Protein AF-A0A183GVR3-F1 (afdb_monomer_lite)

Sequence (210 aa):
MVRSHSAITKGSISFRQLIANSNSDFRALVFIRTRRGASVLAKILNSHPILSDAGLRVECVAGRGRSEKSRSILITQNLKLIEQEEKNMLRERLVNRVLSAIQENRINLEARVNKAIEELMQDIQREDAIISQRLSKQKESGIVYRLLCSKCDVLLCTSRDIKTYKDSQYCVCDPLFWTRICSEELSDNKSREEKYGAVAKVRSHWISGS

Secondary structure (DSSP, 8-state):
--------------HHHHHT-TTS--------SSHHHHHHHHHHHHT-HHHHHTTPPP--------STT-------S-HHHHHHHHHHHHHHHHHHHHHHHHHTT-S-HHHHHHHHHHHHHHHHHHHHHHHHHHHHHHHHTTPPPEEE-TTT--EEEETTSEEEETTTEEEE--GGGGGG-------SHHHHHHHH-TT-----------

InterPro domains:
  IPR021673 RIG-I-like receptor, C-terminal regulatory domain [PF11648] (145-197)
  IPR021673 RIG-I-like receptor, C-terminal regulatory domain [PS51789] (135-210)
  IPR027417 P-loop containing nucleoside triphosphate hydrolase [G3DSA:3.40.50.300] (8-109)
  IPR038557 RIG-I-like receptor, C-terminal domain superfamily [G3DSA:2.170.150.30] (136-205)
  IPR051363 RIG-I-like Receptor (RLR) Helicase [PTHR14074] (63-194)

Radius of gyration: 28.1 Å; chains: 1; bounding box: 66×59×63 Å

Structure (mmCIF, N/CA/C/O backbone):
data_AF-A0A183GVR3-F1
#
_entry.id   AF-A0A183GVR3-F1
#
loop_
_atom_site.group_PDB
_atom_site.id
_atom_site.type_symbol
_atom_site.label_atom_id
_atom_site.label_alt_id
_atom_site.label_comp_id
_atom_site.label_asym_id
_atom_site.label_entity_id
_atom_site.label_seq_id
_atom_site.pdbx_PDB_ins_code
_atom_site.Cartn_x
_atom_site.Cartn_y
_atom_site.Cartn_z
_atom_site.occupancy
_atom_site.B_iso_or_equiv
_atom_site.auth_seq_id
_atom_site.auth_comp_id
_atom_site.auth_asym_id
_atom_site.auth_atom_id
_atom_site.pdbx_PDB_model_num
ATOM 1 N N . MET A 1 1 ? 37.205 9.955 -4.288 1.00 29.55 1 MET A N 1
ATOM 2 C CA . MET A 1 1 ? 37.185 9.073 -5.476 1.00 29.55 1 MET A CA 1
ATOM 3 C C . MET A 1 1 ? 36.035 9.525 -6.369 1.00 29.55 1 MET A C 1
ATOM 5 O O . MET A 1 1 ? 34.885 9.469 -5.955 1.00 29.55 1 MET A O 1
ATOM 9 N N . VAL A 1 2 ? 36.371 10.131 -7.507 1.00 26.20 2 VAL A N 1
ATOM 10 C CA . VAL A 1 2 ? 35.475 10.910 -8.378 1.00 26.20 2 VAL A CA 1
ATOM 11 C C . VAL A 1 2 ? 34.530 9.969 -9.132 1.00 26.20 2 VAL A C 1
ATOM 13 O O . VAL A 1 2 ? 34.990 9.127 -9.896 1.00 26.20 2 VAL A O 1
ATOM 16 N N . ARG A 1 3 ? 33.212 10.085 -8.918 1.00 28.36 3 ARG A N 1
ATOM 17 C CA . ARG A 1 3 ? 32.204 9.399 -9.741 1.00 28.36 3 ARG A CA 1
ATOM 18 C C . ARG A 1 3 ? 31.844 10.288 -10.925 1.00 28.36 3 ARG A C 1
ATOM 20 O O . ARG A 1 3 ? 31.204 11.324 -10.770 1.00 28.36 3 ARG A O 1
ATOM 27 N N . SER A 1 4 ? 32.305 9.871 -12.095 1.00 26.27 4 SER A N 1
ATOM 28 C CA . SER A 1 4 ? 32.102 10.526 -13.380 1.00 26.27 4 SER A CA 1
ATOM 29 C C . SER A 1 4 ? 30.613 10.644 -13.709 1.00 26.27 4 SER A C 1
ATOM 31 O O . SER A 1 4 ? 29.886 9.651 -13.766 1.00 26.27 4 SER A O 1
ATOM 33 N N . HIS A 1 5 ? 30.172 11.879 -13.935 1.00 33.22 5 HIS A N 1
ATOM 34 C CA . HIS A 1 5 ? 28.858 12.203 -14.472 1.00 33.22 5 HIS A CA 1
ATOM 35 C C . HIS A 1 5 ? 28.727 11.620 -15.885 1.00 33.22 5 HIS A C 1
ATOM 37 O O . HIS A 1 5 ? 29.536 11.927 -16.757 1.00 33.22 5 HIS A O 1
ATOM 43 N N . SER A 1 6 ? 27.695 10.811 -16.126 1.00 31.22 6 SER A N 1
ATOM 44 C CA . SER A 1 6 ? 27.274 10.453 -17.483 1.00 31.22 6 SER A CA 1
ATOM 45 C C . SER A 1 6 ? 25.981 11.193 -17.811 1.00 31.22 6 SER A C 1
ATOM 47 O O . SER A 1 6 ? 24.991 11.126 -17.084 1.00 31.22 6 SER A O 1
ATOM 49 N N . ALA A 1 7 ? 26.052 11.977 -18.883 1.00 28.86 7 ALA A N 1
ATOM 50 C CA . ALA A 1 7 ? 24.967 12.774 -19.421 1.00 28.86 7 ALA A CA 1
ATOM 51 C C . ALA A 1 7 ? 23.770 11.893 -19.808 1.00 28.86 7 ALA A C 1
ATOM 53 O O . ALA A 1 7 ? 23.931 10.833 -20.413 1.00 28.86 7 ALA A O 1
ATOM 54 N N . ILE A 1 8 ? 22.563 12.367 -19.493 1.00 32.72 8 ILE A N 1
ATOM 55 C CA . ILE A 1 8 ? 21.313 11.794 -19.994 1.00 32.72 8 ILE A CA 1
ATOM 56 C C . ILE A 1 8 ? 21.211 12.184 -21.471 1.00 32.72 8 ILE A C 1
ATOM 58 O O . ILE A 1 8 ? 20.779 13.282 -21.819 1.00 32.72 8 ILE A O 1
ATOM 62 N N . THR A 1 9 ? 21.661 11.298 -22.352 1.00 32.81 9 THR A N 1
ATOM 63 C CA . THR A 1 9 ? 21.430 11.411 -23.789 1.00 32.81 9 THR A CA 1
ATOM 64 C C . THR A 1 9 ? 19.964 11.097 -24.079 1.00 32.81 9 THR A C 1
ATOM 66 O O . THR A 1 9 ? 19.485 9.989 -23.841 1.00 32.81 9 THR A O 1
ATOM 69 N N . LYS A 1 10 ? 19.231 12.084 -24.612 1.00 35.53 10 LYS A N 1
ATOM 70 C CA . LYS A 1 10 ? 17.946 11.859 -25.286 1.00 35.53 10 LYS A CA 1
ATOM 71 C C . LYS A 1 10 ? 18.222 11.043 -26.550 1.00 35.53 10 LYS A C 1
ATOM 73 O O . LYS A 1 10 ? 18.541 11.600 -27.592 1.00 35.53 10 LYS A O 1
ATOM 78 N N . GLY A 1 11 ? 18.162 9.722 -26.430 1.00 33.84 11 GLY A N 1
ATOM 79 C CA . GLY A 1 11 ? 18.293 8.792 -27.543 1.00 33.84 11 GLY A CA 1
ATOM 80 C C . GLY A 1 11 ? 17.079 7.880 -27.594 1.00 33.84 11 GLY A C 1
ATOM 81 O O . GLY A 1 11 ? 16.885 7.051 -26.708 1.00 33.84 11 GLY A O 1
ATOM 82 N N . SER A 1 12 ? 16.263 8.015 -28.635 1.00 34.16 12 SER A N 1
ATOM 83 C CA . SER A 1 12 ? 15.313 6.984 -29.041 1.00 34.16 12 SER A CA 1
ATOM 84 C C . SER A 1 12 ? 16.108 5.790 -29.573 1.00 34.16 12 SER A C 1
ATOM 86 O O . SER A 1 12 ? 16.439 5.728 -30.755 1.00 34.16 12 SER A O 1
ATOM 88 N N . ILE A 1 13 ? 16.480 4.873 -28.679 1.00 39.62 13 ILE A N 1
ATOM 89 C CA . ILE A 1 13 ? 17.125 3.611 -29.050 1.00 39.62 13 ILE A CA 1
ATOM 90 C C . ILE A 1 13 ? 16.053 2.732 -29.697 1.00 39.62 13 ILE A C 1
ATOM 92 O O . ILE A 1 13 ? 15.078 2.338 -29.056 1.00 39.62 13 ILE A O 1
ATOM 96 N N . SER A 1 14 ? 16.225 2.450 -30.986 1.00 42.59 14 SER A N 1
ATOM 97 C CA . SER A 1 14 ? 15.395 1.494 -31.719 1.00 42.59 14 SER A CA 1
ATOM 98 C C . SER A 1 14 ? 15.585 0.096 -31.128 1.00 42.59 14 SER A C 1
ATOM 100 O O . SER A 1 14 ? 16.711 -0.313 -30.850 1.00 42.59 14 SER A O 1
ATOM 102 N N . PHE A 1 15 ? 14.502 -0.672 -30.982 1.00 47.97 15 PHE A N 1
ATOM 103 C CA . PHE A 1 15 ? 14.526 -2.054 -30.478 1.00 47.97 15 PHE A CA 1
ATOM 104 C C . PHE A 1 15 ? 15.516 -2.953 -31.250 1.00 47.97 15 PHE A C 1
ATOM 106 O O . PHE A 1 15 ? 16.076 -3.893 -30.694 1.00 47.97 15 PHE A O 1
ATOM 113 N N . ARG A 1 16 ? 15.826 -2.611 -32.511 1.00 44.69 16 ARG A N 1
ATOM 114 C CA . ARG A 1 16 ? 16.846 -3.299 -33.323 1.00 44.69 16 ARG A CA 1
ATOM 115 C C . ARG A 1 16 ? 18.278 -3.121 -32.794 1.00 44.69 16 ARG A C 1
ATOM 117 O O . ARG A 1 16 ? 19.091 -4.020 -32.961 1.00 44.69 16 ARG A O 1
ATOM 124 N N . GLN A 1 17 ? 18.590 -2.014 -32.118 1.00 50.97 17 GLN A N 1
ATOM 125 C CA . GLN A 1 17 ? 19.908 -1.779 -31.506 1.00 50.97 17 GLN A CA 1
ATOM 126 C C . GLN A 1 17 ? 20.117 -2.577 -30.208 1.00 50.97 17 GLN A C 1
ATOM 128 O O . GLN A 1 17 ? 21.260 -2.832 -29.837 1.00 50.97 17 GLN A O 1
ATOM 133 N N . LEU A 1 18 ? 19.038 -2.995 -29.532 1.00 52.31 18 LEU A N 1
ATOM 134 C CA . LEU A 1 18 ? 19.111 -3.909 -28.383 1.00 52.31 18 LEU A CA 1
ATOM 135 C C . LEU A 1 18 ? 19.505 -5.329 -28.816 1.00 52.31 18 LEU A C 1
ATOM 137 O O . LEU A 1 18 ? 20.261 -5.987 -28.112 1.00 52.31 18 LEU A O 1
ATOM 141 N N . ILE A 1 19 ? 19.038 -5.768 -29.990 1.00 54.03 19 ILE A N 1
ATOM 142 C CA . ILE A 1 19 ? 19.281 -7.119 -30.525 1.00 54.03 19 ILE A CA 1
ATOM 143 C C . ILE A 1 19 ? 20.677 -7.240 -31.165 1.00 54.03 19 ILE A C 1
ATOM 145 O O . ILE A 1 19 ? 21.287 -8.302 -31.119 1.00 54.03 19 ILE A O 1
ATOM 149 N N . ALA A 1 20 ? 21.233 -6.147 -31.700 1.00 51.25 20 ALA A N 1
ATOM 150 C CA . ALA A 1 20 ? 22.539 -6.144 -32.370 1.00 51.25 20 ALA A CA 1
ATOM 151 C C . ALA A 1 20 ? 23.761 -6.354 -31.439 1.00 51.25 20 ALA A C 1
ATOM 153 O O . ALA A 1 20 ? 24.877 -6.493 -31.929 1.00 51.25 20 ALA A O 1
ATOM 154 N N . ASN A 1 21 ? 23.574 -6.391 -30.113 1.00 50.25 21 ASN A N 1
ATOM 155 C CA . ASN A 1 21 ? 24.625 -6.650 -29.115 1.00 50.25 21 ASN A CA 1
ATOM 156 C C . ASN A 1 21 ? 24.540 -8.082 -28.549 1.00 50.25 21 ASN A C 1
ATOM 158 O O . ASN A 1 21 ? 24.609 -8.303 -27.340 1.00 50.25 21 ASN A O 1
ATOM 162 N N . SER A 1 22 ? 24.394 -9.071 -29.430 1.00 50.31 22 SER A N 1
ATOM 163 C CA . SER A 1 22 ? 24.203 -10.492 -29.099 1.00 50.31 22 SER A CA 1
ATOM 164 C C . SER A 1 22 ? 25.423 -11.200 -28.482 1.00 50.31 22 SER A C 1
ATOM 166 O O . SER A 1 22 ? 25.381 -12.408 -28.292 1.00 50.31 22 SER A O 1
ATOM 168 N N . ASN A 1 23 ? 26.499 -10.478 -28.154 1.00 51.03 23 ASN A N 1
ATOM 169 C CA . ASN A 1 23 ? 27.722 -11.030 -27.549 1.00 51.03 23 ASN A CA 1
ATOM 170 C C . ASN A 1 23 ? 27.840 -10.756 -26.037 1.00 51.03 23 ASN A C 1
ATOM 172 O O . ASN A 1 23 ? 28.917 -10.887 -25.461 1.00 51.03 23 ASN A O 1
ATOM 176 N N . SER A 1 24 ? 26.755 -10.347 -25.377 1.00 55.56 24 SER A N 1
ATOM 177 C CA . SER A 1 24 ? 26.766 -10.067 -23.939 1.00 55.56 24 SER A CA 1
ATOM 178 C C . SER A 1 24 ? 25.487 -10.557 -23.272 1.00 55.56 24 SER A C 1
ATOM 180 O O . SER A 1 24 ? 24.398 -10.234 -23.742 1.00 55.56 24 SER A O 1
ATOM 182 N N . ASP A 1 25 ? 25.632 -11.299 -22.168 1.00 64.44 25 ASP A N 1
ATOM 183 C CA . ASP A 1 25 ? 24.546 -11.728 -21.278 1.00 64.44 25 ASP A CA 1
ATOM 184 C C . ASP A 1 25 ? 23.817 -10.507 -20.697 1.00 64.44 25 ASP A C 1
ATOM 186 O O . ASP A 1 25 ? 24.092 -10.028 -19.592 1.00 64.44 25 ASP A O 1
ATOM 190 N N . PHE A 1 26 ? 22.886 -9.953 -21.466 1.00 68.88 26 PHE A N 1
ATOM 191 C CA . PHE A 1 26 ? 22.089 -8.816 -21.047 1.00 68.88 26 PHE A CA 1
ATOM 192 C C . PHE A 1 26 ? 20.941 -9.281 -20.151 1.00 68.88 26 PHE A C 1
ATOM 194 O O . PHE A 1 26 ? 20.142 -10.142 -20.514 1.00 68.88 26 PHE A O 1
ATOM 201 N N . ARG A 1 27 ? 20.825 -8.663 -18.973 1.00 72.06 27 ARG A N 1
ATOM 202 C CA . ARG A 1 27 ? 19.711 -8.879 -18.043 1.00 72.06 27 ARG A CA 1
ATOM 203 C C . ARG A 1 27 ? 18.929 -7.582 -17.885 1.00 72.06 27 ARG A C 1
ATOM 205 O O . ARG A 1 27 ? 19.477 -6.582 -17.423 1.00 72.06 27 ARG A O 1
ATOM 212 N N . ALA A 1 28 ? 17.642 -7.611 -18.222 1.00 73.19 28 ALA A N 1
ATOM 213 C CA . ALA A 1 28 ? 16.715 -6.513 -17.968 1.00 73.19 28 ALA A CA 1
ATOM 214 C C . ALA A 1 28 ? 15.821 -6.813 -16.763 1.00 73.19 28 ALA A C 1
ATOM 216 O O . ALA A 1 28 ? 15.330 -7.926 -16.597 1.00 73.19 28 ALA A O 1
ATOM 217 N N . LEU A 1 29 ? 15.563 -5.786 -15.953 1.00 76.81 29 LEU A N 1
ATOM 218 C CA . LEU A 1 29 ? 14.537 -5.808 -14.915 1.00 76.81 29 LEU A CA 1
ATOM 219 C C . LEU A 1 29 ? 13.504 -4.734 -15.235 1.00 76.81 29 LEU A C 1
ATOM 221 O O . LEU A 1 29 ? 13.856 -3.570 -15.422 1.00 76.81 29 LEU A O 1
ATOM 225 N N . VAL A 1 30 ? 12.232 -5.125 -15.278 1.00 78.06 30 VAL A N 1
ATOM 226 C CA . VAL A 1 30 ? 11.115 -4.214 -15.544 1.00 78.06 30 VAL A CA 1
ATOM 227 C C . VAL A 1 30 ? 10.270 -4.099 -14.282 1.00 78.06 30 VAL A C 1
ATOM 229 O O . VAL A 1 30 ? 9.657 -5.069 -13.839 1.00 78.06 30 VAL A O 1
ATOM 232 N N . PHE A 1 31 ? 10.238 -2.905 -13.692 1.00 78.81 31 PHE A N 1
ATOM 233 C CA . PHE A 1 31 ? 9.431 -2.631 -12.505 1.00 78.81 31 PHE A CA 1
ATOM 234 C C . PHE A 1 31 ? 8.017 -2.227 -12.902 1.00 78.81 31 PHE A C 1
ATOM 236 O O . PHE A 1 31 ? 7.817 -1.291 -13.672 1.00 78.81 31 PHE A O 1
ATOM 243 N N . ILE A 1 32 ? 7.027 -2.925 -12.350 1.00 80.56 32 ILE A N 1
ATOM 244 C CA . ILE A 1 32 ? 5.612 -2.695 -12.647 1.00 80.56 32 ILE A CA 1
ATOM 245 C C . ILE A 1 32 ? 4.865 -2.527 -11.334 1.00 80.56 32 ILE A C 1
ATOM 247 O O . ILE A 1 32 ? 5.090 -3.260 -10.374 1.00 80.56 32 ILE A O 1
ATOM 251 N N . ARG A 1 33 ? 3.954 -1.550 -11.295 1.00 79.19 33 ARG A N 1
ATOM 252 C CA . ARG A 1 33 ? 3.238 -1.164 -10.072 1.00 79.19 33 ARG A CA 1
ATOM 253 C C . ARG A 1 33 ? 2.367 -2.285 -9.499 1.00 79.19 33 ARG A C 1
ATOM 255 O O . ARG A 1 33 ? 2.184 -2.345 -8.289 1.00 79.19 33 ARG A O 1
ATOM 262 N N . THR A 1 34 ? 1.790 -3.137 -10.347 1.00 79.62 34 THR A N 1
ATOM 263 C CA . THR A 1 34 ? 0.813 -4.152 -9.930 1.00 79.62 34 THR A CA 1
ATOM 264 C C . THR A 1 34 ? 1.239 -5.556 -10.341 1.00 79.62 34 THR A C 1
ATOM 266 O O . THR A 1 34 ? 1.802 -5.763 -11.418 1.00 79.62 34 THR A O 1
ATOM 269 N N . ARG A 1 35 ? 0.895 -6.549 -9.508 1.00 73.81 35 ARG A N 1
ATOM 270 C CA . ARG A 1 35 ? 1.113 -7.975 -9.814 1.00 73.81 35 ARG A CA 1
ATOM 271 C C . ARG A 1 35 ? 0.410 -8.399 -11.109 1.00 73.81 35 ARG A C 1
ATOM 273 O O . ARG A 1 35 ? 0.991 -9.105 -11.930 1.00 73.81 35 ARG A O 1
ATOM 280 N N . ARG A 1 36 ? -0.820 -7.909 -11.327 1.00 79.06 36 ARG A N 1
ATOM 281 C CA . ARG A 1 36 ? -1.583 -8.150 -12.563 1.00 79.06 36 ARG A CA 1
ATOM 282 C C . ARG A 1 36 ? -0.872 -7.569 -13.785 1.00 79.06 36 ARG A C 1
ATOM 284 O O . ARG A 1 36 ? -0.755 -8.264 -14.785 1.00 79.06 36 ARG A O 1
ATOM 291 N N . GLY A 1 37 ? -0.360 -6.341 -13.692 1.00 81.62 37 GLY A N 1
ATOM 292 C CA . GLY A 1 37 ? 0.405 -5.714 -14.771 1.00 81.62 37 GLY A CA 1
ATOM 293 C C . GLY A 1 37 ? 1.659 -6.510 -15.129 1.00 81.62 37 GLY A C 1
ATOM 294 O O . GLY A 1 37 ? 1.904 -6.755 -16.306 1.00 81.62 37 GLY A O 1
ATOM 295 N N . ALA A 1 38 ? 2.397 -6.992 -14.123 1.00 80.31 38 ALA A N 1
ATOM 296 C CA . ALA A 1 38 ? 3.553 -7.861 -14.340 1.00 80.31 38 ALA A CA 1
ATOM 297 C C . ALA A 1 38 ? 3.180 -9.173 -15.038 1.00 80.31 38 ALA A C 1
ATOM 299 O O . ALA A 1 38 ? 3.834 -9.565 -16.000 1.00 80.31 38 ALA A O 1
ATOM 300 N N . SER A 1 39 ? 2.080 -9.798 -14.618 1.00 80.75 39 SER A N 1
ATOM 301 C CA . SER A 1 39 ? 1.592 -11.043 -15.221 1.00 80.75 39 SER A CA 1
ATOM 302 C C . SER A 1 39 ? 1.160 -10.855 -16.679 1.00 80.75 39 SER A C 1
ATOM 304 O O . SER A 1 39 ? 1.459 -11.691 -17.526 1.00 80.75 39 SER A O 1
ATOM 306 N N . VAL A 1 40 ? 0.460 -9.758 -16.988 1.00 85.62 40 VAL A N 1
ATOM 307 C CA . VAL A 1 40 ? 0.025 -9.439 -18.357 1.00 85.62 40 VAL A CA 1
ATOM 308 C C . VAL A 1 40 ? 1.227 -9.137 -19.246 1.00 85.62 40 VAL A C 1
ATOM 310 O O . VAL A 1 40 ? 1.315 -9.687 -20.340 1.00 85.62 40 VAL A O 1
ATOM 313 N N . LEU A 1 41 ? 2.180 -8.328 -18.774 1.00 83.94 41 LEU A N 1
ATOM 314 C CA . LEU A 1 41 ? 3.368 -8.006 -19.559 1.00 83.94 41 LEU A CA 1
ATOM 315 C C . LEU A 1 41 ? 4.225 -9.248 -19.822 1.00 83.94 41 LEU A C 1
ATOM 317 O O . LEU A 1 41 ? 4.656 -9.447 -20.951 1.00 83.94 41 LEU A O 1
ATOM 321 N N . ALA A 1 42 ? 4.427 -10.106 -18.819 1.00 83.44 42 ALA A N 1
ATOM 322 C CA . ALA A 1 42 ? 5.164 -11.354 -18.995 1.00 83.44 42 ALA A CA 1
ATOM 323 C C . ALA A 1 42 ? 4.516 -12.251 -20.062 1.00 83.44 42 ALA A C 1
ATOM 325 O O . ALA A 1 42 ? 5.219 -12.793 -20.909 1.00 83.44 42 ALA A O 1
ATOM 326 N N . LYS A 1 43 ? 3.178 -12.359 -20.080 1.00 85.06 43 LYS A N 1
ATOM 327 C CA . LYS A 1 43 ? 2.453 -13.090 -21.133 1.00 85.06 43 LYS A CA 1
ATOM 328 C C . LYS A 1 43 ? 2.685 -12.479 -22.513 1.00 85.06 43 LYS A C 1
ATOM 330 O O . LYS A 1 43 ? 3.026 -13.213 -23.430 1.00 85.06 43 LYS A O 1
ATOM 335 N N . ILE A 1 44 ? 2.545 -11.157 -22.642 1.00 86.50 44 ILE A N 1
ATOM 336 C CA . ILE A 1 44 ? 2.741 -10.446 -23.916 1.00 86.50 44 ILE A CA 1
ATOM 337 C C . ILE A 1 44 ? 4.168 -10.652 -24.432 1.00 86.50 44 ILE A C 1
ATOM 339 O O . ILE A 1 44 ? 4.349 -11.039 -25.583 1.00 86.50 44 ILE A O 1
ATOM 343 N N . LEU A 1 45 ? 5.177 -10.449 -23.581 1.00 83.31 45 LEU A N 1
ATOM 344 C CA . LEU A 1 45 ? 6.583 -10.571 -23.967 1.00 83.31 45 LEU A CA 1
ATOM 345 C C . LEU A 1 45 ? 6.959 -12.009 -24.339 1.00 83.31 45 LEU A C 1
ATOM 347 O O . LEU A 1 45 ? 7.637 -12.205 -25.341 1.00 83.31 45 LEU A O 1
ATOM 351 N N . ASN A 1 46 ? 6.469 -13.007 -23.597 1.00 82.56 46 ASN A N 1
ATOM 352 C CA . ASN A 1 46 ? 6.717 -14.418 -23.912 1.00 82.56 46 ASN A CA 1
ATOM 353 C C . ASN A 1 46 ? 5.933 -14.906 -25.149 1.00 82.56 46 ASN A C 1
ATOM 355 O O . ASN A 1 46 ? 6.305 -15.915 -25.734 1.00 82.56 46 ASN A O 1
ATOM 359 N N . SER A 1 47 ? 4.864 -14.209 -25.556 1.00 84.00 47 SER A N 1
ATOM 360 C CA . SER A 1 47 ? 4.116 -14.494 -26.794 1.00 84.00 47 SER A CA 1
ATOM 361 C C . SER A 1 47 ? 4.648 -13.765 -28.032 1.00 84.00 47 SER A C 1
ATOM 363 O O . SER A 1 47 ? 4.138 -13.971 -29.130 1.00 84.00 47 SER A O 1
ATOM 365 N N . HIS A 1 48 ? 5.627 -12.872 -27.870 1.00 83.94 48 HIS A N 1
ATOM 366 C CA . HIS A 1 48 ? 6.086 -12.023 -28.959 1.00 83.94 48 HIS A CA 1
ATOM 367 C C . HIS A 1 48 ? 7.114 -12.768 -29.833 1.00 83.94 48 HIS A C 1
ATOM 369 O O . HIS A 1 48 ? 8.186 -13.097 -29.321 1.00 83.94 48 HIS A O 1
ATOM 375 N N . PRO A 1 49 ? 6.870 -12.947 -31.148 1.00 79.38 49 PRO A N 1
ATOM 376 C CA . PRO A 1 49 ? 7.680 -13.813 -32.016 1.00 79.38 49 PRO A CA 1
ATOM 377 C C . PRO A 1 49 ? 9.163 -13.418 -32.041 1.00 79.38 49 PRO A C 1
ATOM 379 O O . PRO A 1 49 ? 10.044 -14.242 -31.861 1.00 79.38 49 PRO A O 1
ATOM 382 N N . ILE A 1 50 ? 9.458 -12.116 -32.110 1.00 79.75 50 ILE A N 1
ATOM 383 C CA . ILE A 1 50 ? 10.846 -11.611 -32.107 1.00 79.75 50 ILE A CA 1
ATOM 384 C C . ILE A 1 50 ? 11.619 -11.991 -30.828 1.00 79.75 50 ILE A C 1
ATOM 386 O O . ILE A 1 50 ? 12.832 -12.171 -30.871 1.00 79.75 50 ILE A O 1
ATOM 390 N N . LEU A 1 51 ? 10.940 -12.077 -29.679 1.00 73.44 51 LEU A N 1
ATOM 391 C CA . LEU A 1 51 ? 11.579 -12.380 -28.396 1.00 73.44 51 LEU A CA 1
ATOM 392 C C . LEU A 1 51 ? 11.680 -13.887 -28.159 1.00 73.44 51 LEU A C 1
ATOM 394 O O . LEU A 1 51 ? 12.698 -14.341 -27.636 1.00 73.44 51 LEU A O 1
ATOM 398 N N . SER A 1 52 ? 10.671 -14.654 -28.588 1.00 73.75 52 SER A N 1
ATOM 399 C CA . SER A 1 52 ? 10.725 -16.117 -28.562 1.00 73.75 52 SER A CA 1
ATOM 400 C C . SER A 1 52 ? 11.812 -16.657 -29.486 1.00 73.75 52 SER A C 1
ATOM 402 O O . SER A 1 52 ? 12.574 -17.528 -29.073 1.00 73.75 52 SER A O 1
ATOM 404 N N . ASP A 1 53 ? 11.946 -16.088 -30.685 1.00 74.94 53 ASP A N 1
ATOM 405 C CA . ASP A 1 53 ? 12.937 -16.510 -31.682 1.00 74.94 53 ASP A CA 1
ATOM 406 C C . ASP A 1 53 ? 14.366 -16.144 -31.249 1.00 74.94 53 ASP A C 1
ATOM 408 O O . ASP A 1 53 ? 15.325 -16.828 -31.595 1.00 74.94 53 ASP A O 1
ATOM 412 N N . ALA A 1 54 ? 14.508 -15.099 -30.428 1.00 70.75 54 ALA A N 1
ATOM 413 C CA . ALA A 1 54 ? 15.766 -14.709 -29.796 1.00 70.75 54 ALA A CA 1
ATOM 414 C C . ALA A 1 54 ? 16.098 -15.521 -28.523 1.00 70.75 54 ALA A C 1
ATOM 416 O O . ALA A 1 54 ? 17.093 -15.229 -27.860 1.00 70.75 54 ALA A O 1
ATOM 417 N N . GLY A 1 55 ? 15.271 -16.504 -28.142 1.00 64.94 55 GLY A N 1
ATOM 418 C CA . GLY A 1 55 ? 15.474 -17.332 -26.946 1.00 64.94 55 GLY A CA 1
ATOM 419 C C . GLY A 1 55 ? 15.328 -16.575 -25.620 1.00 64.94 55 GLY A C 1
ATOM 420 O O . GLY A 1 55 ? 15.765 -17.059 -24.574 1.00 64.94 55 GLY A O 1
ATOM 421 N N . LEU A 1 56 ? 14.726 -15.383 -25.634 1.00 64.94 56 LEU A N 1
ATOM 422 C CA . LEU A 1 56 ? 14.564 -14.550 -24.447 1.00 64.94 56 LEU A CA 1
ATOM 423 C C . LEU A 1 56 ? 13.334 -15.000 -23.659 1.00 64.94 56 LEU A C 1
ATOM 425 O O . LEU A 1 56 ? 12.200 -14.875 -24.117 1.00 64.94 56 LEU A O 1
ATOM 429 N N . ARG A 1 57 ? 13.551 -15.478 -22.432 1.00 64.38 57 ARG A N 1
ATOM 430 C CA . ARG A 1 57 ? 12.475 -15.830 -21.501 1.00 64.38 57 ARG A CA 1
ATOM 431 C C . ARG A 1 57 ? 12.325 -14.758 -20.430 1.00 64.38 57 ARG A C 1
ATOM 433 O O . ARG A 1 57 ? 13.291 -14.400 -19.759 1.00 64.38 57 ARG A O 1
ATOM 440 N N . VAL A 1 58 ? 11.102 -14.269 -20.240 1.00 68.56 58 VAL A N 1
ATOM 441 C CA . VAL A 1 58 ? 10.785 -13.307 -19.181 1.00 68.56 58 VAL A CA 1
ATOM 442 C C . VAL A 1 58 ? 10.248 -14.046 -17.964 1.00 68.56 58 VAL A C 1
ATOM 444 O O . VAL A 1 58 ? 9.183 -14.665 -18.020 1.00 68.56 58 VAL A O 1
ATOM 447 N N . GLU A 1 59 ? 10.966 -13.925 -16.849 1.00 63.16 59 GLU A N 1
ATOM 448 C CA . GLU A 1 59 ? 10.557 -14.425 -15.538 1.00 63.16 59 GLU A CA 1
ATOM 449 C C . GLU A 1 59 ? 10.344 -13.266 -14.559 1.00 63.16 59 GLU A C 1
ATOM 451 O O . GLU A 1 59 ? 11.034 -12.244 -14.594 1.00 63.16 59 GLU A O 1
ATOM 456 N N . CYS A 1 60 ? 9.363 -13.409 -13.668 1.00 59.25 60 CYS A N 1
ATOM 457 C CA . CYS A 1 60 ? 9.124 -12.429 -12.616 1.00 59.25 60 CYS A CA 1
ATOM 458 C C . CYS A 1 60 ? 10.081 -12.690 -11.449 1.00 59.25 60 CYS A C 1
ATOM 460 O O . CYS A 1 60 ? 9.847 -13.586 -10.642 1.00 59.25 60 CYS A O 1
ATOM 462 N N . VAL A 1 61 ? 11.136 -11.885 -11.343 1.00 58.50 61 VAL A N 1
ATOM 463 C CA . VAL A 1 61 ? 12.152 -12.007 -10.288 1.00 58.50 61 VAL A CA 1
ATOM 464 C C . VAL A 1 61 ? 12.080 -10.822 -9.327 1.00 58.50 61 VAL A C 1
ATOM 466 O O . VAL A 1 61 ? 11.941 -9.672 -9.744 1.00 58.50 61 VAL A O 1
ATOM 469 N N . ALA A 1 62 ? 12.200 -11.087 -8.026 1.00 45.91 62 ALA A N 1
ATOM 470 C CA . ALA A 1 62 ? 12.369 -10.040 -7.026 1.00 45.91 62 ALA A CA 1
ATOM 471 C C . ALA A 1 62 ? 13.850 -9.645 -6.962 1.00 45.91 62 ALA A C 1
ATOM 473 O O . ALA A 1 62 ? 14.681 -10.391 -6.451 1.00 45.91 62 ALA A O 1
ATOM 474 N N . GLY A 1 63 ? 14.201 -8.475 -7.489 1.00 52.59 63 GLY A N 1
ATOM 475 C CA . GLY A 1 63 ? 15.584 -8.009 -7.472 1.00 52.59 63 GLY A CA 1
ATOM 476 C C . GLY A 1 63 ? 15.738 -6.583 -7.981 1.00 52.59 63 GLY A C 1
ATOM 477 O O . GLY A 1 63 ? 14.852 -6.031 -8.628 1.00 52.59 63 GLY A O 1
ATOM 478 N N . ARG A 1 64 ? 16.884 -5.973 -7.673 1.00 59.66 64 ARG A N 1
ATOM 479 C CA . ARG A 1 64 ? 17.334 -4.706 -8.265 1.00 59.66 64 ARG A CA 1
ATOM 480 C C . ARG A 1 64 ? 18.614 -4.973 -9.042 1.00 59.66 64 ARG A C 1
ATOM 482 O O . ARG A 1 64 ? 19.442 -5.763 -8.593 1.00 59.66 64 ARG A O 1
ATOM 489 N N . GLY A 1 65 ? 18.784 -4.305 -10.179 1.00 56.44 65 GLY A N 1
ATOM 490 C CA . GLY A 1 65 ? 20.023 -4.387 -10.946 1.00 56.44 65 GLY A CA 1
ATOM 491 C C . GLY A 1 65 ? 21.161 -3.783 -10.128 1.00 56.44 65 GLY A C 1
ATOM 492 O O . GLY A 1 65 ? 21.039 -2.655 -9.659 1.00 56.44 65 GLY A O 1
ATOM 493 N N . ARG A 1 66 ? 22.239 -4.544 -9.913 1.00 63.62 66 ARG A N 1
ATOM 494 C CA . ARG A 1 66 ? 23.451 -4.096 -9.198 1.00 63.62 66 ARG A CA 1
ATOM 495 C C . ARG A 1 66 ? 24.725 -4.234 -10.039 1.00 63.62 66 ARG A C 1
ATOM 497 O O . ARG A 1 66 ? 25.819 -4.110 -9.505 1.00 63.62 66 ARG A O 1
ATOM 504 N N . SER A 1 67 ? 24.587 -4.507 -11.338 1.00 67.94 67 SER A N 1
ATOM 505 C CA . SER A 1 67 ? 25.738 -4.636 -12.233 1.00 67.94 67 SER A CA 1
ATOM 506 C C . SER A 1 67 ? 26.377 -3.276 -12.502 1.00 67.94 67 SER A C 1
ATOM 508 O O . SER A 1 67 ? 25.679 -2.270 -12.689 1.00 67.94 67 SER A O 1
ATOM 510 N N . GLU A 1 68 ? 27.706 -3.269 -12.571 1.00 56.38 68 GLU A N 1
ATOM 511 C CA . GLU A 1 68 ? 28.491 -2.135 -13.045 1.00 56.38 68 GLU A CA 1
ATOM 512 C C . GLU A 1 68 ? 28.038 -1.771 -14.474 1.00 56.38 68 GLU A C 1
ATOM 514 O O . GLU A 1 68 ? 27.805 -2.657 -15.296 1.00 56.38 68 GLU A O 1
ATOM 519 N N . LYS A 1 69 ? 27.832 -0.473 -14.751 1.00 66.94 69 LYS A N 1
ATOM 520 C CA . LYS A 1 69 ? 27.264 0.072 -16.010 1.00 66.94 69 LYS A CA 1
ATOM 521 C C . LYS A 1 69 ? 25.791 -0.271 -16.308 1.00 66.94 69 LYS A C 1
ATOM 523 O O . LYS A 1 69 ? 25.357 -0.174 -17.458 1.00 66.94 69 LYS A O 1
ATOM 528 N N . SER A 1 70 ? 24.994 -0.614 -15.297 1.00 67.31 70 SER A N 1
ATOM 529 C CA . SER A 1 70 ? 23.539 -0.732 -15.469 1.00 67.31 70 SER A CA 1
ATOM 530 C C . SER A 1 70 ? 22.899 0.597 -15.902 1.00 67.31 70 SER A C 1
ATOM 532 O O . SER A 1 70 ? 23.287 1.677 -15.456 1.00 67.31 70 SER A O 1
ATOM 534 N N . ARG A 1 71 ? 21.912 0.518 -16.801 1.00 70.19 71 ARG A N 1
ATOM 535 C CA . ARG A 1 71 ? 21.097 1.660 -17.239 1.00 70.19 71 ARG A CA 1
ATOM 536 C C . ARG A 1 71 ? 19.705 1.551 -16.625 1.00 70.19 71 ARG A C 1
ATOM 538 O O . ARG A 1 71 ? 19.138 0.462 -16.591 1.00 70.19 71 ARG A O 1
ATOM 545 N N . SER A 1 72 ? 19.157 2.677 -16.174 1.00 71.38 72 SER A N 1
ATOM 546 C CA . SER A 1 72 ? 17.770 2.790 -15.710 1.00 71.38 72 SER A CA 1
ATOM 547 C C . SER A 1 72 ? 16.990 3.669 -16.682 1.00 71.38 72 SER A C 1
ATOM 549 O O . SER A 1 72 ? 17.464 4.742 -17.051 1.00 71.38 72 SER A O 1
ATOM 551 N N . ILE A 1 73 ? 15.822 3.203 -17.123 1.00 76.88 73 ILE A N 1
ATOM 552 C CA . ILE A 1 73 ? 14.957 3.914 -18.069 1.00 76.88 73 ILE A CA 1
ATOM 553 C C . ILE A 1 73 ? 13.554 3.972 -17.471 1.00 76.88 73 ILE A C 1
ATOM 555 O O . ILE A 1 73 ? 12.964 2.935 -17.166 1.00 76.88 73 ILE A O 1
ATOM 559 N N . LEU A 1 74 ? 13.014 5.182 -17.330 1.00 76.94 74 LEU A N 1
ATOM 560 C CA . LEU A 1 74 ? 11.623 5.397 -16.948 1.00 76.94 74 LEU A CA 1
ATOM 561 C C . LEU A 1 74 ? 10.760 5.495 -18.209 1.00 76.94 74 LEU A C 1
ATOM 563 O O . LEU A 1 74 ? 10.910 6.424 -18.999 1.00 76.94 74 LEU A O 1
ATOM 567 N N . ILE A 1 75 ? 9.834 4.553 -18.376 1.00 78.25 75 ILE A N 1
ATOM 568 C CA . ILE A 1 75 ? 8.829 4.581 -19.443 1.00 78.25 75 ILE A CA 1
ATOM 569 C C . ILE A 1 75 ? 7.490 4.944 -18.804 1.00 78.25 75 ILE A C 1
ATOM 571 O O . ILE A 1 75 ? 6.939 4.178 -18.016 1.00 78.25 75 ILE A O 1
ATOM 575 N N . THR A 1 76 ? 6.967 6.127 -19.118 1.00 78.56 76 THR A N 1
ATOM 576 C CA . THR A 1 76 ? 5.682 6.607 -18.599 1.00 78.56 76 THR A CA 1
ATOM 577 C C . THR A 1 76 ? 5.027 7.562 -19.590 1.00 78.56 76 THR A C 1
ATOM 579 O O . THR A 1 76 ? 5.711 8.334 -20.255 1.00 78.56 76 THR A O 1
ATOM 582 N N . GLN A 1 77 ? 3.696 7.529 -19.666 1.00 79.88 77 GLN A N 1
ATOM 583 C CA . GLN A 1 77 ? 2.892 8.559 -20.341 1.00 79.88 77 GLN A CA 1
ATOM 584 C C . GLN A 1 77 ? 2.362 9.616 -19.355 1.00 79.88 77 GLN A C 1
ATOM 586 O O . GLN A 1 77 ? 1.761 10.606 -19.756 1.00 79.88 77 GLN A O 1
ATOM 591 N N . ASN A 1 78 ? 2.564 9.415 -18.049 1.00 84.12 78 ASN A N 1
ATOM 592 C CA . ASN A 1 78 ? 2.077 10.310 -17.006 1.00 84.12 78 ASN A CA 1
ATOM 593 C C . ASN A 1 78 ? 3.141 11.355 -16.643 1.00 84.12 78 ASN A C 1
ATOM 595 O O . ASN A 1 78 ? 4.146 11.017 -16.013 1.00 84.12 78 ASN A O 1
ATOM 599 N N . LEU A 1 79 ? 2.869 12.620 -16.977 1.00 86.94 79 LEU A N 1
ATOM 600 C CA . LEU A 1 79 ? 3.745 13.764 -16.698 1.00 86.94 79 LEU A CA 1
ATOM 601 C C . LEU A 1 79 ? 4.042 13.943 -15.203 1.00 86.94 79 LEU A C 1
ATOM 603 O O . LEU A 1 79 ? 5.176 14.234 -14.836 1.00 86.94 79 LEU A O 1
ATOM 607 N N . LYS A 1 80 ? 3.077 13.658 -14.318 1.00 88.06 80 LYS A N 1
ATOM 608 C CA . LYS A 1 80 ? 3.285 13.760 -12.863 1.00 88.06 80 LYS A CA 1
ATOM 609 C C . LYS A 1 80 ? 4.369 12.806 -12.366 1.00 88.06 80 LYS A C 1
ATOM 611 O O . LYS A 1 80 ? 5.064 13.119 -11.407 1.00 88.06 80 LYS A O 1
ATOM 616 N N . LEU A 1 81 ? 4.517 11.638 -12.999 1.00 78.75 81 LEU A N 1
ATOM 617 C CA . LEU A 1 81 ? 5.580 10.694 -12.646 1.00 78.75 81 LEU A CA 1
ATOM 618 C C . LEU A 1 81 ? 6.954 11.186 -13.107 1.00 78.75 81 LEU A C 1
ATOM 620 O O . LEU A 1 81 ? 7.934 10.927 -12.418 1.00 78.75 81 LEU A O 1
ATOM 624 N N . ILE A 1 82 ? 7.017 11.915 -14.224 1.00 80.56 82 ILE A N 1
ATOM 625 C CA . ILE A 1 82 ? 8.257 12.532 -14.710 1.00 80.56 82 ILE A CA 1
ATOM 626 C C . ILE A 1 82 ? 8.705 13.619 -13.731 1.00 80.56 82 ILE A C 1
ATOM 628 O O . ILE A 1 82 ? 9.818 13.555 -13.219 1.00 80.56 82 ILE A O 1
ATOM 632 N N . GLU A 1 83 ? 7.813 14.548 -13.382 1.00 88.56 83 GLU A N 1
ATOM 633 C CA . GLU A 1 83 ? 8.105 15.601 -12.399 1.00 88.56 83 GLU A CA 1
ATOM 634 C C . GLU A 1 83 ? 8.511 15.025 -11.037 1.00 88.56 83 GLU A C 1
ATOM 636 O O . GLU A 1 83 ? 9.394 15.550 -10.356 1.00 88.56 83 GLU A O 1
ATOM 641 N N . GLN A 1 84 ? 7.858 13.940 -10.615 1.00 84.94 84 GLN A N 1
ATOM 642 C CA . GLN A 1 84 ? 8.197 13.263 -9.371 1.00 84.94 84 GLN A CA 1
ATOM 643 C C . GLN A 1 84 ? 9.610 12.672 -9.423 1.00 84.94 84 GLN A C 1
ATOM 645 O O . GLN A 1 84 ? 10.344 12.786 -8.442 1.00 84.94 84 GLN A O 1
AT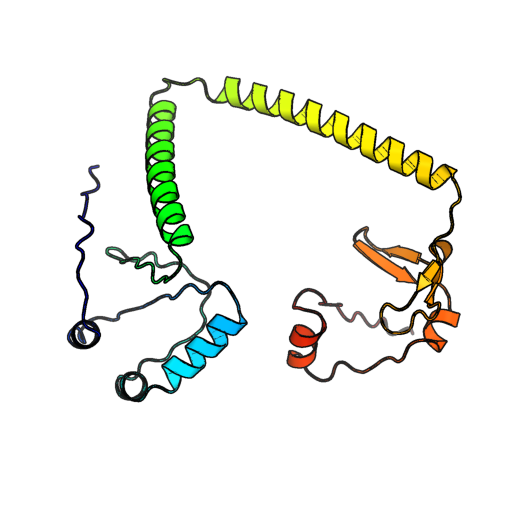OM 650 N N . GLU A 1 85 ? 10.004 12.068 -10.544 1.00 84.44 85 GLU A N 1
ATOM 651 C CA . GLU A 1 85 ? 11.350 11.522 -10.718 1.00 84.44 85 GLU A CA 1
ATOM 652 C C . GLU A 1 85 ? 12.412 12.627 -10.728 1.00 84.44 85 GLU A C 1
ATOM 654 O O . GLU A 1 85 ? 13.442 12.505 -10.067 1.00 84.44 85 GLU A O 1
ATOM 659 N N . GLU A 1 86 ? 12.135 13.762 -11.369 1.00 87.06 86 GLU A N 1
ATOM 660 C CA . GLU A 1 86 ? 13.015 14.935 -11.324 1.00 87.06 86 GLU A CA 1
ATOM 661 C C . GLU A 1 86 ? 13.187 15.470 -9.898 1.00 87.06 86 GLU A C 1
ATOM 663 O O . GLU A 1 86 ? 14.310 15.721 -9.447 1.00 87.06 86 GLU A O 1
ATOM 668 N N . LYS A 1 87 ? 12.092 15.570 -9.137 1.00 89.12 87 LYS A N 1
ATOM 669 C CA . LYS A 1 87 ? 12.141 15.936 -7.714 1.00 89.12 87 LYS A CA 1
ATOM 670 C C . LYS A 1 87 ? 12.927 14.915 -6.894 1.00 89.12 87 LYS A C 1
ATOM 672 O O . LYS A 1 87 ? 13.673 15.313 -5.999 1.00 89.12 87 LYS A O 1
ATOM 677 N N . ASN A 1 88 ? 12.800 13.622 -7.184 1.00 85.00 88 ASN A N 1
ATOM 678 C CA . ASN A 1 88 ? 13.557 12.572 -6.501 1.00 85.00 88 ASN A CA 1
ATOM 679 C C . ASN A 1 88 ? 15.061 12.686 -6.782 1.00 85.00 88 ASN A C 1
ATOM 681 O O . ASN A 1 88 ? 15.846 12.638 -5.836 1.00 85.00 88 ASN A O 1
ATOM 685 N N . MET A 1 89 ? 15.464 12.938 -8.031 1.00 85.69 89 MET A N 1
ATOM 686 C CA . MET A 1 89 ? 16.869 13.187 -8.381 1.00 85.69 89 MET A CA 1
ATOM 687 C C . MET A 1 89 ? 17.439 14.400 -7.634 1.00 85.69 89 MET A C 1
ATOM 689 O O . MET A 1 89 ? 18.575 14.372 -7.156 1.00 85.69 89 MET A O 1
ATOM 693 N N . LEU A 1 90 ? 16.660 15.479 -7.506 1.00 89.06 90 LEU A N 1
ATOM 694 C CA . LEU A 1 90 ? 17.069 16.652 -6.729 1.00 89.06 90 LEU A CA 1
ATOM 695 C C . LEU A 1 90 ? 17.202 16.329 -5.236 1.00 89.06 90 LEU A C 1
ATOM 697 O O . LEU A 1 90 ? 18.190 16.722 -4.614 1.00 89.06 90 LEU A O 1
ATOM 701 N N . ARG A 1 91 ? 16.252 15.579 -4.665 1.00 90.19 91 ARG A N 1
ATOM 702 C CA . ARG A 1 91 ? 16.308 15.120 -3.268 1.00 90.19 91 ARG A CA 1
ATOM 703 C C . ARG A 1 91 ? 17.537 14.263 -3.002 1.00 90.19 91 ARG A C 1
ATOM 705 O O . ARG A 1 91 ? 18.212 14.499 -2.009 1.00 90.19 91 ARG A O 1
ATOM 712 N N . GLU A 1 92 ? 17.870 13.332 -3.890 1.00 88.12 92 GLU A N 1
ATOM 713 C CA . GLU A 1 92 ? 19.066 12.496 -3.751 1.00 88.12 92 GLU A CA 1
ATOM 714 C C . GLU A 1 92 ? 20.344 13.346 -3.703 1.00 88.12 92 GLU A C 1
ATOM 716 O O . GLU A 1 92 ? 21.185 13.168 -2.822 1.00 88.12 92 GLU A O 1
ATOM 721 N N . ARG A 1 93 ? 20.468 14.345 -4.588 1.00 90.25 93 ARG A N 1
ATOM 722 C CA . ARG A 1 93 ? 21.603 15.285 -4.562 1.00 90.25 93 ARG A CA 1
ATOM 723 C C . ARG A 1 93 ? 21.676 16.064 -3.252 1.00 90.25 93 ARG A C 1
ATOM 725 O O . ARG A 1 93 ? 22.771 16.263 -2.730 1.00 90.25 93 ARG A O 1
ATOM 732 N N . LEU A 1 94 ? 20.537 16.515 -2.728 1.00 90.69 94 LEU A N 1
ATOM 733 C CA . LEU A 1 94 ? 20.479 17.230 -1.453 1.00 90.69 94 LEU A CA 1
ATOM 734 C C . LEU A 1 94 ? 20.888 16.330 -0.286 1.00 90.69 94 LEU A C 1
ATOM 736 O O . LEU A 1 94 ? 21.709 16.744 0.526 1.00 90.69 94 LEU A O 1
ATOM 740 N N . VAL A 1 95 ? 20.388 15.094 -0.240 1.00 88.44 95 VAL A N 1
ATOM 741 C CA . VAL A 1 95 ? 20.774 14.107 0.778 1.00 88.44 95 VAL A CA 1
ATOM 742 C C . VAL A 1 95 ? 22.278 13.862 0.735 1.00 88.44 95 VAL A C 1
ATOM 744 O O . VAL A 1 95 ? 22.930 13.951 1.770 1.00 88.44 95 VAL A O 1
ATOM 747 N N . ASN A 1 96 ? 22.853 13.655 -0.450 1.00 89.62 96 ASN A N 1
ATOM 748 C CA . ASN A 1 96 ? 24.295 13.454 -0.592 1.00 89.62 96 ASN A CA 1
ATOM 749 C C . ASN A 1 96 ? 25.104 14.658 -0.079 1.00 89.62 96 ASN A C 1
ATOM 751 O O . ASN A 1 96 ? 26.099 14.468 0.613 1.00 89.62 96 ASN A O 1
ATOM 755 N N . ARG A 1 97 ? 24.654 15.895 -0.338 1.00 87.75 97 ARG A N 1
ATOM 756 C CA . ARG A 1 97 ? 25.291 17.106 0.217 1.00 87.75 97 ARG A CA 1
ATOM 757 C C . ARG A 1 97 ? 25.204 17.167 1.740 1.00 87.75 97 ARG A C 1
ATOM 759 O O . ARG A 1 97 ? 26.178 17.536 2.389 1.00 87.75 97 ARG A O 1
ATOM 766 N N . VAL A 1 98 ? 24.052 16.815 2.309 1.00 85.56 98 VAL A N 1
ATOM 767 C CA . VAL A 1 98 ? 23.857 16.786 3.765 1.00 85.56 98 VAL A CA 1
ATOM 768 C C . VAL A 1 98 ? 24.747 15.723 4.406 1.00 85.56 98 VAL A C 1
ATOM 770 O O . VAL A 1 98 ? 25.388 16.012 5.410 1.00 85.56 98 VAL A O 1
ATOM 773 N N . LEU A 1 99 ? 24.854 14.534 3.807 1.00 86.81 99 LEU A N 1
ATOM 774 C CA . LEU A 1 99 ? 25.752 13.477 4.279 1.00 86.81 99 LEU A CA 1
ATOM 775 C C . LEU A 1 99 ? 27.213 13.940 4.299 1.00 86.81 99 LEU A C 1
ATOM 777 O O . LEU A 1 99 ? 27.894 13.723 5.297 1.00 86.81 99 LEU A O 1
ATOM 781 N N . SER A 1 100 ? 27.675 14.634 3.255 1.00 87.38 100 SER A N 1
ATOM 782 C CA . SER A 1 100 ? 29.017 15.233 3.250 1.00 87.38 100 SER A CA 1
ATOM 783 C C . SER A 1 100 ? 29.189 16.276 4.360 1.00 87.38 100 SER A C 1
ATOM 785 O O . SER A 1 100 ? 30.178 16.242 5.081 1.00 87.38 100 SER A O 1
ATOM 787 N N . ALA A 1 101 ? 28.203 17.152 4.577 1.00 84.62 101 ALA A N 1
ATOM 788 C CA . ALA A 1 101 ? 28.258 18.145 5.654 1.00 84.62 101 ALA A CA 1
ATOM 789 C C . ALA A 1 101 ? 28.271 17.520 7.064 1.00 84.62 101 ALA A C 1
ATOM 791 O O . ALA A 1 101 ? 28.907 18.068 7.966 1.00 84.62 101 ALA A O 1
ATOM 792 N N . ILE A 1 102 ? 27.592 16.382 7.252 1.00 84.62 102 ILE A N 1
ATOM 793 C CA . ILE A 1 102 ? 27.631 15.594 8.494 1.00 84.62 102 ILE A CA 1
ATOM 794 C C . ILE A 1 102 ? 29.021 14.983 8.689 1.00 84.62 102 ILE A C 1
ATOM 796 O O . ILE A 1 102 ? 29.585 15.109 9.770 1.00 84.62 102 ILE A O 1
ATOM 800 N N . GLN A 1 103 ? 29.592 14.359 7.653 1.00 82.88 103 GLN A N 1
ATOM 801 C CA . GLN A 1 103 ? 30.935 13.762 7.715 1.00 82.88 103 GLN A CA 1
ATOM 802 C C . GLN A 1 103 ? 32.022 14.794 8.037 1.00 82.88 103 GLN A C 1
ATOM 804 O O . GLN A 1 103 ? 32.992 14.4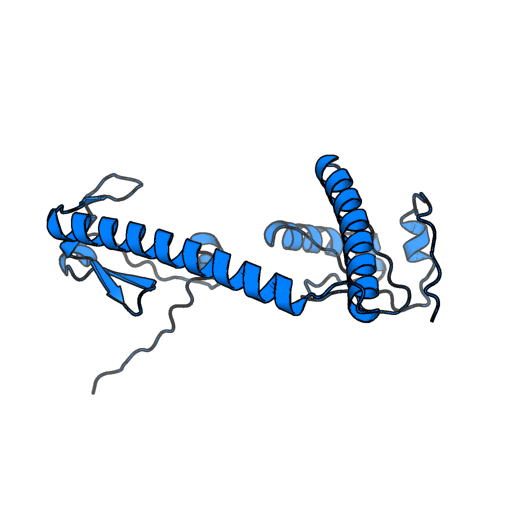83 8.718 1.00 82.88 103 GLN A O 1
ATOM 809 N N . GLU A 1 104 ? 31.842 16.031 7.580 1.00 86.62 104 GLU A N 1
ATOM 810 C CA . GLU A 1 104 ? 32.735 17.155 7.864 1.00 86.62 104 GLU A CA 1
ATOM 811 C C . GLU A 1 104 ? 32.460 17.832 9.224 1.00 86.62 104 GLU A C 1
ATOM 813 O O . GLU A 1 104 ? 33.007 18.899 9.493 1.00 86.62 104 GLU A O 1
ATOM 818 N N . ASN A 1 105 ? 31.601 17.255 10.077 1.00 78.56 105 ASN A N 1
ATOM 819 C CA . ASN A 1 105 ? 31.211 17.788 11.391 1.00 78.56 105 ASN A CA 1
ATOM 820 C C . ASN A 1 105 ? 30.682 19.237 11.369 1.00 78.56 105 ASN A C 1
ATOM 822 O O . ASN A 1 105 ? 30.668 19.920 12.391 1.00 78.56 105 ASN A O 1
ATOM 826 N N . ARG A 1 106 ? 30.185 19.722 10.221 1.00 75.00 106 ARG A N 1
ATOM 827 C CA . ARG A 1 106 ? 29.606 21.076 10.098 1.00 75.00 106 ARG A CA 1
ATOM 828 C C . ARG A 1 106 ? 28.229 21.195 10.751 1.00 75.00 106 ARG A C 1
ATOM 830 O O . ARG A 1 106 ? 27.702 22.295 10.894 1.00 75.00 106 ARG A O 1
ATOM 837 N N . ILE A 1 107 ? 27.613 20.065 11.089 1.00 78.06 107 ILE A N 1
ATOM 838 C CA . ILE A 1 107 ? 26.274 19.972 11.665 1.00 78.06 107 ILE A CA 1
ATOM 839 C C . ILE A 1 107 ? 26.352 19.027 12.862 1.00 78.06 107 ILE A C 1
ATOM 841 O O . ILE A 1 107 ? 26.692 17.858 12.695 1.00 78.06 107 ILE A O 1
ATOM 845 N N . ASN A 1 108 ? 25.970 19.503 14.051 1.00 81.62 108 ASN A N 1
ATOM 846 C CA . ASN A 1 108 ? 25.753 18.632 15.206 1.00 81.62 108 ASN A CA 1
ATOM 847 C C . ASN A 1 108 ? 24.431 17.869 15.013 1.00 81.62 108 ASN A C 1
ATOM 849 O O . ASN A 1 108 ? 23.355 18.323 15.409 1.00 81.62 108 ASN A O 1
ATOM 853 N N . LEU A 1 109 ? 24.509 16.754 14.287 1.00 81.50 109 LEU A N 1
ATOM 854 C CA . LEU A 1 109 ? 23.353 15.932 13.943 1.00 81.50 109 LEU A CA 1
ATOM 855 C C . LEU A 1 109 ? 22.742 15.280 15.186 1.00 81.50 109 LEU A C 1
ATOM 857 O O . LEU A 1 109 ? 21.523 15.227 15.289 1.00 81.50 109 LEU A O 1
ATOM 861 N N . GLU A 1 110 ? 23.577 14.834 16.122 1.00 83.25 110 GLU A N 1
ATOM 862 C CA . GLU A 1 110 ? 23.153 14.141 17.339 1.00 83.25 110 GLU A CA 1
ATOM 863 C C . GLU A 1 110 ? 22.217 15.009 18.184 1.00 83.25 110 GLU A C 1
ATOM 865 O O . GLU A 1 110 ? 21.093 14.602 18.469 1.00 83.25 110 GLU A O 1
ATOM 870 N N . ALA A 1 111 ? 22.607 16.255 18.474 1.00 86.94 111 ALA A N 1
ATOM 871 C CA . ALA A 1 111 ? 21.765 17.181 19.228 1.00 86.94 111 ALA A CA 1
ATOM 872 C C . ALA A 1 111 ? 20.427 17.466 18.520 1.00 86.94 111 ALA A C 1
ATOM 874 O O . ALA A 1 111 ? 19.382 17.563 19.162 1.00 86.94 111 ALA A O 1
ATOM 875 N N . ARG A 1 112 ? 20.437 17.573 17.183 1.00 86.12 112 ARG A N 1
ATOM 876 C CA . ARG A 1 112 ? 19.215 17.797 16.394 1.00 86.12 112 ARG A CA 1
ATOM 877 C C . ARG A 1 112 ? 18.298 16.579 16.377 1.00 86.12 112 ARG A C 1
ATOM 879 O O . ARG A 1 112 ? 17.085 16.751 16.421 1.00 86.12 112 ARG A O 1
ATOM 886 N N . VAL A 1 113 ? 18.865 15.379 16.284 1.00 88.12 113 VAL A N 1
ATOM 887 C CA . VAL A 1 113 ? 18.109 14.123 16.304 1.00 88.12 113 VAL A CA 1
ATOM 888 C C . VAL A 1 113 ? 17.503 13.903 17.684 1.00 88.12 113 VAL A C 1
ATOM 890 O O . VAL A 1 113 ? 16.313 13.633 17.757 1.00 88.12 113 VAL A O 1
ATOM 893 N N . ASN A 1 114 ? 18.265 14.106 18.760 1.00 91.56 114 ASN A N 1
ATOM 894 C CA . ASN A 1 114 ? 17.760 13.960 20.126 1.00 91.56 114 ASN A CA 1
ATOM 895 C C . ASN A 1 114 ? 16.599 14.920 20.398 1.00 91.56 114 ASN A C 1
ATOM 897 O O . ASN A 1 114 ? 15.538 14.482 20.833 1.00 91.56 114 ASN A O 1
ATOM 901 N N . LYS A 1 115 ? 16.738 16.195 20.013 1.00 93.00 115 LYS A N 1
ATOM 902 C CA . LYS A 1 115 ? 15.642 17.166 20.112 1.00 93.00 115 LYS A CA 1
ATOM 903 C C . LYS A 1 115 ? 14.400 16.733 19.318 1.00 93.00 115 LYS A C 1
ATOM 905 O O . LYS A 1 115 ? 13.288 16.820 19.822 1.00 93.00 115 LYS A O 1
ATOM 910 N N . ALA A 1 116 ? 14.580 16.246 18.089 1.00 92.06 116 ALA A N 1
ATOM 911 C CA . ALA A 1 116 ? 13.463 15.784 17.265 1.00 92.06 116 ALA A CA 1
ATOM 912 C C . ALA A 1 116 ? 12.786 14.525 17.836 1.00 92.06 116 ALA A C 1
ATOM 914 O O . ALA A 1 116 ? 11.575 14.370 17.709 1.00 92.06 116 ALA A O 1
ATOM 915 N N . ILE A 1 117 ? 13.554 13.628 18.464 1.00 92.31 117 ILE A N 1
ATOM 916 C CA . ILE A 1 117 ? 13.021 12.458 19.169 1.00 92.31 117 ILE A CA 1
ATOM 917 C C . ILE A 1 117 ? 12.191 12.904 20.372 1.00 92.31 117 ILE A C 1
ATOM 919 O O . ILE A 1 117 ? 11.091 12.394 20.552 1.00 92.31 117 ILE A O 1
ATOM 923 N N . GLU A 1 118 ? 12.680 13.856 21.168 1.00 94.19 118 GLU A N 1
ATOM 924 C CA . GLU A 1 118 ? 11.945 14.392 22.319 1.00 94.19 118 GLU A CA 1
ATOM 925 C C . GLU A 1 118 ? 10.611 15.019 21.897 1.00 94.19 118 GLU A C 1
ATOM 927 O O . GLU A 1 118 ? 9.572 14.687 22.467 1.00 94.19 118 GLU A O 1
ATOM 932 N N . GLU A 1 119 ? 10.623 15.865 20.864 1.00 94.38 119 GLU A N 1
ATOM 933 C CA . GLU A 1 119 ? 9.412 16.467 20.290 1.00 94.38 119 GLU A CA 1
ATOM 934 C C . GLU A 1 119 ? 8.441 15.386 19.782 1.00 94.38 119 GLU A C 1
ATOM 936 O O . GLU A 1 119 ? 7.262 15.387 20.137 1.00 94.38 119 GLU A O 1
ATOM 941 N N . LEU A 1 120 ? 8.940 14.395 19.035 1.00 93.81 120 LEU A N 1
ATOM 942 C CA . LEU A 1 120 ? 8.125 13.289 18.528 1.00 93.81 120 LEU A CA 1
ATOM 943 C C . LEU A 1 120 ? 7.528 12.436 19.658 1.00 93.81 120 LEU A C 1
ATOM 945 O O . LEU A 1 120 ? 6.377 12.015 19.572 1.00 93.81 120 LEU A O 1
ATOM 949 N N . MET A 1 121 ? 8.286 12.169 20.722 1.00 93.69 121 MET A N 1
ATOM 950 C CA . MET A 1 121 ? 7.794 11.408 21.872 1.00 93.69 121 MET A CA 1
ATOM 951 C C . MET A 1 121 ? 6.675 12.149 22.602 1.00 93.69 121 MET A C 1
ATOM 953 O O . MET A 1 121 ? 5.706 11.515 23.020 1.00 93.69 121 MET A O 1
ATOM 957 N N . GLN A 1 122 ? 6.776 13.473 22.733 1.00 93.50 122 GLN A N 1
ATOM 958 C CA . GLN A 1 122 ? 5.706 14.289 23.308 1.00 93.50 122 GLN A CA 1
ATOM 959 C C . GLN A 1 122 ? 4.438 14.234 22.449 1.00 93.50 122 GLN A C 1
ATOM 961 O O . GLN A 1 122 ? 3.337 14.135 22.989 1.00 93.50 122 GLN A O 1
ATOM 966 N N . ASP A 1 123 ? 4.573 14.254 21.124 1.00 92.31 123 ASP A N 1
ATOM 967 C CA . ASP A 1 123 ? 3.440 14.131 20.202 1.00 92.31 123 ASP A CA 1
ATOM 968 C C . ASP A 1 123 ? 2.759 12.766 20.321 1.00 92.31 123 ASP A C 1
ATOM 970 O O . ASP A 1 123 ? 1.544 12.706 20.518 1.00 92.31 123 ASP A O 1
ATOM 974 N N . ILE A 1 124 ? 3.542 11.683 20.311 1.00 91.56 124 ILE A N 1
ATOM 975 C CA . ILE A 1 124 ? 3.036 10.313 20.472 1.00 91.56 124 ILE A CA 1
ATOM 976 C C . ILE A 1 124 ? 2.290 10.166 21.801 1.00 91.56 124 ILE A C 1
ATOM 978 O O . ILE A 1 124 ? 1.167 9.673 21.822 1.00 91.56 124 ILE A O 1
ATOM 982 N N . GLN A 1 125 ? 2.860 10.652 22.907 1.00 92.88 125 GLN A N 1
ATOM 983 C CA . GLN A 1 125 ? 2.205 10.583 24.218 1.00 92.88 125 GLN A CA 1
ATOM 984 C C . GLN A 1 125 ? 0.871 11.334 24.242 1.00 92.88 125 GLN A C 1
ATOM 986 O O . GLN A 1 125 ? -0.096 10.862 24.844 1.00 92.88 125 GLN A O 1
ATOM 991 N N . ARG A 1 126 ? 0.797 12.499 23.585 1.00 92.94 126 ARG A N 1
ATOM 992 C CA . ARG A 1 126 ? -0.452 13.263 23.470 1.00 92.94 126 ARG A CA 1
ATOM 993 C C . ARG A 1 126 ? -1.494 12.508 22.652 1.00 92.94 126 ARG A C 1
ATOM 995 O O . ARG A 1 126 ? -2.646 12.429 23.077 1.00 92.94 126 ARG A O 1
ATOM 1002 N N . GLU A 1 127 ? -1.111 11.943 21.512 1.00 91.88 127 GLU A N 1
ATOM 1003 C CA . GLU A 1 127 ? -2.013 11.153 20.669 1.00 91.88 127 GLU A CA 1
ATOM 1004 C C . GLU A 1 127 ? -2.508 9.891 21.384 1.00 91.88 127 GLU A C 1
ATOM 1006 O O . GLU A 1 127 ? -3.716 9.640 21.420 1.00 91.88 127 GLU A O 1
ATOM 1011 N N . ASP A 1 128 ? -1.615 9.153 22.041 1.00 90.94 128 ASP A N 1
ATOM 1012 C CA . ASP A 1 128 ? -1.950 7.948 22.802 1.00 90.94 128 ASP A CA 1
ATOM 1013 C C . ASP A 1 128 ? -2.902 8.253 23.962 1.00 90.94 128 ASP A C 1
ATOM 1015 O O . ASP A 1 128 ? -3.850 7.497 24.206 1.00 90.94 128 ASP A O 1
ATOM 1019 N N . ALA A 1 129 ? -2.712 9.383 24.654 1.00 92.12 129 ALA A N 1
ATOM 1020 C CA . ALA A 1 129 ? -3.616 9.832 25.708 1.00 92.12 129 ALA A CA 1
ATOM 1021 C C . ALA A 1 129 ? -5.022 10.134 25.161 1.00 92.12 129 ALA A C 1
ATOM 1023 O O . ALA A 1 129 ? -6.022 9.703 25.746 1.00 92.12 129 ALA A O 1
ATOM 1024 N N . ILE A 1 130 ? -5.115 10.814 24.013 1.00 91.81 130 ILE A N 1
ATOM 1025 C CA . ILE A 1 130 ? -6.389 11.119 23.342 1.00 91.81 130 ILE A CA 1
ATOM 1026 C C . ILE A 1 130 ? -7.097 9.830 22.905 1.00 91.81 130 ILE A C 1
ATOM 1028 O O . ILE A 1 130 ? -8.298 9.666 23.148 1.00 91.81 130 ILE A O 1
ATOM 1032 N N . ILE A 1 131 ? -6.371 8.898 22.280 1.00 88.56 131 ILE A N 1
ATOM 1033 C CA . ILE A 1 131 ? -6.913 7.609 21.830 1.00 88.56 131 ILE A CA 1
ATOM 1034 C C . ILE A 1 131 ? -7.406 6.802 23.032 1.00 88.56 131 ILE A C 1
ATOM 1036 O O . ILE A 1 131 ? -8.539 6.315 23.022 1.00 88.56 131 ILE A O 1
ATOM 1040 N N . SER A 1 132 ? -6.604 6.715 24.092 1.00 86.31 132 SER A N 1
ATOM 1041 C CA . SER A 1 132 ? -6.947 5.986 25.315 1.00 86.31 132 SER A CA 1
ATOM 1042 C C . SER A 1 132 ? -8.200 6.551 25.981 1.00 86.31 132 SER A C 1
ATOM 1044 O O . SER A 1 132 ? -9.105 5.792 26.330 1.00 86.31 132 SER A O 1
ATOM 1046 N N . GLN A 1 133 ? -8.313 7.880 26.074 1.00 89.38 133 GLN A N 1
ATOM 1047 C CA . GLN A 1 133 ? -9.498 8.549 26.612 1.00 89.38 133 GLN A CA 1
ATOM 1048 C C . GLN A 1 133 ? -10.743 8.312 25.744 1.00 89.38 133 GLN A C 1
ATOM 1050 O O . GLN A 1 133 ? -11.854 8.152 26.252 1.00 89.38 133 GLN A O 1
ATOM 1055 N N . ARG A 1 134 ? -10.595 8.288 24.416 1.00 85.31 134 ARG A N 1
ATOM 1056 C CA . ARG A 1 134 ? -11.708 7.983 23.509 1.00 85.31 134 ARG A CA 1
ATOM 1057 C C . ARG A 1 134 ? -12.182 6.541 23.681 1.00 85.31 134 ARG A C 1
ATOM 1059 O O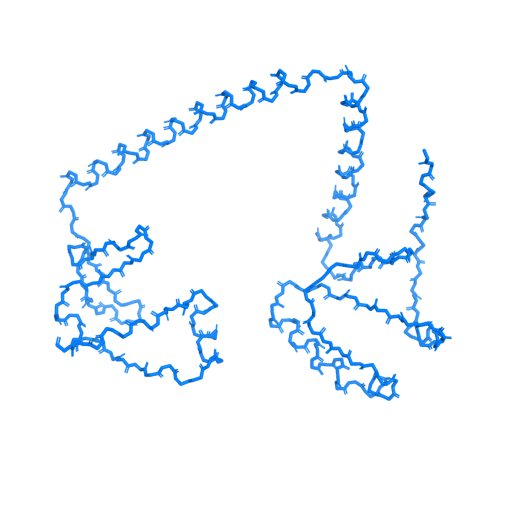 . ARG A 1 134 ? -13.389 6.303 23.734 1.00 85.31 134 ARG A O 1
ATOM 1066 N N . LEU A 1 135 ? -11.250 5.595 23.785 1.00 82.00 135 LEU A N 1
ATOM 1067 C CA . LEU A 1 135 ? -11.554 4.181 23.993 1.00 82.00 135 LEU A CA 1
ATOM 1068 C C . LEU A 1 135 ? -12.207 3.930 25.357 1.00 82.00 135 LEU A C 1
ATOM 1070 O O . LEU A 1 135 ? -13.137 3.128 25.427 1.00 82.00 135 LEU A O 1
ATOM 1074 N N . SER A 1 136 ? -11.775 4.613 26.424 1.00 80.50 136 SER A N 1
ATOM 1075 C CA . SER A 1 136 ? -12.398 4.482 27.750 1.00 80.50 136 SER A CA 1
ATOM 1076 C C . SER A 1 136 ? -13.851 4.959 27.728 1.00 80.50 136 SER A C 1
ATOM 1078 O O . SER A 1 136 ? -14.743 4.190 28.079 1.00 80.50 136 SER A O 1
ATOM 1080 N N . LYS A 1 137 ? -14.115 6.146 27.165 1.00 83.75 137 LYS A N 1
ATOM 1081 C CA . LYS A 1 137 ? -15.477 6.684 26.989 1.00 83.75 137 LYS A CA 1
ATOM 1082 C C . LYS A 1 137 ? -16.370 5.757 26.163 1.00 83.75 137 LYS A C 1
ATOM 1084 O O . LYS A 1 137 ? -17.543 5.571 26.478 1.00 83.75 137 LYS A O 1
ATOM 1089 N N . GLN A 1 138 ? -15.830 5.151 25.102 1.00 76.25 138 GLN A N 1
ATOM 1090 C CA . GLN A 1 138 ? -16.577 4.176 24.303 1.00 76.25 138 GLN A CA 1
ATOM 1091 C C . GLN A 1 138 ? -16.907 2.907 25.096 1.00 76.25 138 GLN A C 1
ATOM 1093 O O . GLN A 1 138 ? -18.036 2.428 25.009 1.00 76.25 138 GLN A O 1
ATOM 1098 N N . LYS A 1 139 ? -15.972 2.380 25.894 1.00 75.25 139 LYS A N 1
ATOM 1099 C CA . LYS A 1 139 ? -16.236 1.225 26.767 1.00 75.25 139 LYS A CA 1
ATOM 1100 C C . LYS A 1 139 ? -17.286 1.547 27.834 1.00 75.25 139 LYS A C 1
ATOM 1102 O O . LYS A 1 139 ? -18.174 0.732 28.062 1.00 75.25 139 LYS A O 1
ATOM 1107 N N . GLU A 1 140 ? -17.221 2.736 28.428 1.00 76.31 140 GLU A N 1
ATOM 1108 C CA . GLU A 1 140 ? -18.170 3.217 29.444 1.00 76.31 140 GLU A CA 1
ATOM 1109 C C . GLU A 1 140 ? -19.586 3.412 28.887 1.00 76.31 140 GLU A C 1
ATOM 1111 O O . GLU A 1 140 ? -20.564 3.162 29.584 1.00 76.31 140 GLU A O 1
ATOM 1116 N N . SER A 1 141 ? -19.716 3.796 27.613 1.00 76.19 141 SER A N 1
ATOM 1117 C CA . SER A 1 141 ? -21.019 4.049 26.984 1.00 76.19 141 SER A CA 1
ATOM 1118 C C . SER A 1 141 ? -21.909 2.807 26.823 1.00 76.19 141 SER A C 1
ATOM 1120 O O . SER A 1 141 ? -23.101 2.943 26.556 1.00 76.19 141 SER A O 1
ATOM 1122 N N . GLY A 1 142 ? -21.353 1.593 26.943 1.00 77.12 142 GLY A N 1
ATOM 1123 C CA . GLY A 1 142 ? -22.113 0.341 26.838 1.00 77.12 142 GLY A CA 1
ATOM 1124 C C . GLY A 1 142 ? -22.799 0.109 25.482 1.00 77.12 142 GLY A C 1
ATOM 1125 O O . GLY A 1 142 ? -23.645 -0.783 25.370 1.00 77.12 142 GLY A O 1
ATOM 1126 N N . ILE A 1 143 ? -22.454 0.895 24.454 1.00 80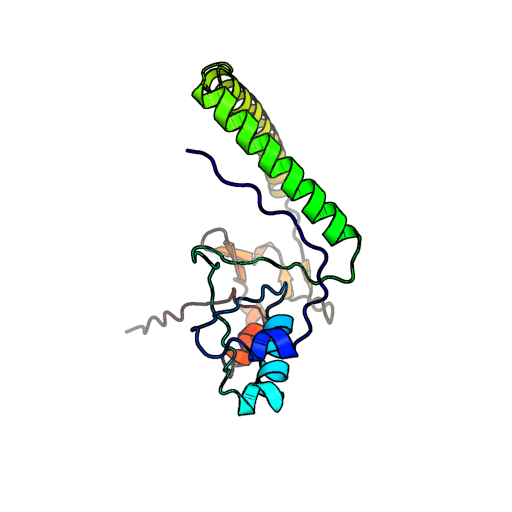.50 143 ILE A N 1
ATOM 1127 C CA . ILE A 1 143 ? -23.086 0.846 23.132 1.00 80.50 143 ILE A CA 1
ATOM 1128 C C . ILE A 1 143 ? -22.807 -0.508 22.476 1.00 80.50 143 ILE A C 1
ATOM 1130 O O . ILE A 1 143 ? -21.661 -0.940 22.331 1.00 80.50 143 ILE A O 1
ATOM 1134 N N . VAL A 1 144 ? -23.878 -1.170 22.045 1.00 85.56 144 VAL A N 1
ATOM 1135 C CA . VAL A 1 144 ? -23.814 -2.436 21.314 1.00 85.56 144 VAL A CA 1
ATOM 1136 C C . VAL A 1 144 ? -24.001 -2.157 19.835 1.00 85.56 144 VAL A C 1
ATOM 1138 O O . VAL A 1 144 ? -25.035 -1.635 19.420 1.00 85.56 144 VAL A O 1
ATOM 1141 N N . TYR A 1 145 ? -23.016 -2.539 19.030 1.00 87.50 145 TYR A N 1
ATOM 1142 C CA . TYR A 1 145 ? -23.091 -2.410 17.581 1.00 87.50 145 TYR A CA 1
ATOM 1143 C C . TYR A 1 145 ? -23.683 -3.677 16.971 1.00 87.50 145 TYR A C 1
ATOM 1145 O O . TYR A 1 145 ? -23.418 -4.788 17.432 1.00 87.50 145 TYR A O 1
ATOM 1153 N N . ARG A 1 146 ? -24.474 -3.506 15.912 1.00 90.25 146 ARG A N 1
ATOM 1154 C CA . ARG A 1 146 ? -25.024 -4.598 15.103 1.00 90.25 146 ARG A CA 1
ATOM 1155 C C . ARG A 1 146 ? -24.193 -4.731 13.832 1.00 90.25 146 ARG A C 1
ATOM 1157 O O . ARG A 1 146 ? -24.038 -3.751 13.110 1.00 90.25 146 ARG A O 1
ATOM 1164 N N . LEU A 1 147 ? -23.672 -5.924 13.559 1.00 89.94 147 LEU A N 1
ATOM 1165 C CA . LEU A 1 147 ? -22.957 -6.220 12.322 1.00 89.94 147 LEU A CA 1
ATOM 1166 C C . LEU A 1 147 ? -23.934 -6.800 11.305 1.00 89.94 147 LEU A C 1
ATOM 1168 O O . LEU A 1 147 ? -24.559 -7.832 11.552 1.00 89.94 147 LEU A O 1
ATOM 1172 N N . LEU A 1 148 ? -24.049 -6.132 10.163 1.00 91.25 148 LEU A N 1
ATOM 1173 C CA . LEU A 1 148 ? -24.900 -6.542 9.050 1.00 91.25 148 LEU A CA 1
ATOM 1174 C C . LEU A 1 148 ? -24.034 -7.010 7.876 1.00 91.25 148 LEU A C 1
ATOM 1176 O O . LEU A 1 148 ? -22.893 -6.573 7.711 1.00 91.25 148 LEU A O 1
ATOM 1180 N N . CYS A 1 149 ? -24.570 -7.899 7.045 1.00 87.44 149 CYS A N 1
ATOM 1181 C CA . CYS A 1 149 ? -23.910 -8.298 5.808 1.00 87.44 149 CYS A CA 1
ATOM 1182 C C . CYS A 1 149 ? -23.965 -7.162 4.779 1.00 87.44 149 CYS A C 1
ATOM 1184 O O . CYS A 1 149 ? -25.045 -6.775 4.354 1.00 87.44 149 CYS A O 1
ATOM 1186 N N . SER A 1 150 ? -22.814 -6.708 4.278 1.00 88.38 150 SER A N 1
ATOM 1187 C CA . SER A 1 150 ? -22.734 -5.602 3.303 1.00 88.38 150 SER A CA 1
ATOM 1188 C C . SER A 1 150 ? -23.482 -5.835 1.979 1.00 88.38 150 SER A C 1
ATOM 1190 O O . SER A 1 150 ? -23.626 -4.895 1.203 1.00 88.38 150 SER A O 1
ATOM 1192 N N . LYS A 1 151 ? -23.884 -7.073 1.667 1.00 89.69 151 LYS A N 1
ATOM 1193 C CA . LYS A 1 151 ? -24.587 -7.406 0.417 1.00 89.69 151 LYS A CA 1
ATOM 1194 C C . LYS A 1 151 ? -26.105 -7.470 0.568 1.00 89.69 151 LYS A C 1
ATOM 1196 O O . LYS A 1 151 ? -26.803 -7.254 -0.413 1.00 89.69 151 LYS A O 1
ATOM 1201 N N . CYS A 1 152 ? -26.600 -7.851 1.743 1.00 88.56 152 CYS A N 1
ATOM 1202 C CA . CYS A 1 152 ? -28.016 -8.166 1.949 1.00 88.56 152 CYS A CA 1
ATOM 1203 C C . CYS A 1 152 ? -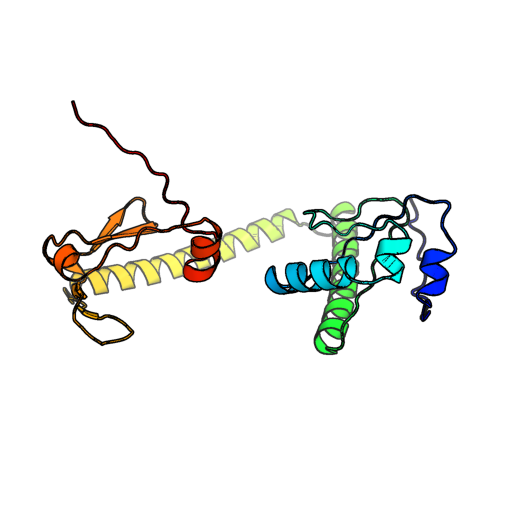28.602 -7.592 3.245 1.00 88.56 152 CYS A C 1
ATOM 1205 O O . CYS A 1 152 ? -29.744 -7.896 3.566 1.00 88.56 152 CYS A O 1
ATOM 1207 N N . ASP A 1 153 ? -27.821 -6.827 4.012 1.00 88.56 153 ASP A N 1
ATOM 1208 C CA . ASP A 1 153 ? -28.188 -6.181 5.280 1.00 88.56 153 ASP A CA 1
ATOM 1209 C C . ASP A 1 153 ? -28.748 -7.111 6.373 1.00 88.56 153 ASP A C 1
ATOM 1211 O O . ASP A 1 153 ? -29.224 -6.664 7.418 1.00 88.56 153 ASP A O 1
ATOM 1215 N N . VAL A 1 154 ? -28.625 -8.429 6.188 1.00 90.06 154 VAL A N 1
ATOM 1216 C CA . VAL A 1 154 ? -29.003 -9.429 7.191 1.00 90.06 154 VAL A CA 1
ATOM 1217 C C . VAL A 1 154 ? -28.094 -9.305 8.413 1.00 90.06 154 VAL A C 1
ATOM 1219 O O . VAL A 1 154 ? -26.872 -9.186 8.291 1.00 90.06 154 VAL A O 1
ATOM 1222 N N . LEU A 1 155 ? -28.695 -9.365 9.605 1.00 88.06 155 LEU A N 1
ATOM 1223 C CA . LEU A 1 155 ? -27.981 -9.324 10.879 1.00 88.06 155 LEU A CA 1
ATOM 1224 C C . LEU A 1 155 ? -27.116 -10.575 11.069 1.00 88.06 155 LEU A C 1
ATOM 1226 O O . LEU A 1 155 ? -27.626 -11.692 11.174 1.00 88.06 155 LEU A O 1
ATOM 1230 N N . LEU A 1 156 ? -25.808 -10.368 11.187 1.00 87.62 156 LEU A N 1
ATOM 1231 C CA . LEU A 1 156 ? -24.836 -11.429 11.420 1.00 87.62 156 LEU A CA 1
ATOM 1232 C C . LEU A 1 156 ? -24.642 -11.672 12.918 1.00 87.62 156 LEU A C 1
ATOM 1234 O O . LEU A 1 156 ? -25.008 -12.733 13.412 1.00 87.62 156 LEU A O 1
ATOM 1238 N N . CYS A 1 157 ? -24.130 -10.679 13.643 1.00 88.62 157 CYS A N 1
ATOM 1239 C CA . CYS A 1 157 ? -23.873 -10.748 15.083 1.00 88.62 157 CYS A CA 1
ATOM 1240 C C . CYS A 1 157 ? -23.857 -9.347 15.709 1.00 88.62 157 CYS A C 1
ATOM 1242 O O . CYS A 1 157 ? -24.056 -8.335 15.027 1.00 88.62 157 CYS A O 1
ATOM 1244 N N . THR A 1 158 ? -23.631 -9.274 17.016 1.00 90.06 158 THR A N 1
ATOM 1245 C CA . THR A 1 158 ? -23.410 -8.016 17.731 1.00 90.06 158 THR A CA 1
ATOM 1246 C C . THR A 1 158 ? -21.949 -7.864 18.142 1.00 90.06 158 THR A C 1
ATOM 1248 O O . THR A 1 158 ? -21.191 -8.830 18.191 1.00 90.06 158 THR A O 1
ATOM 1251 N N . SER A 1 159 ? -21.535 -6.648 18.502 1.00 87.19 159 SER A N 1
ATOM 1252 C CA . SER A 1 159 ? -20.181 -6.399 19.015 1.00 87.19 159 SER A CA 1
ATOM 1253 C C . SER A 1 159 ? -19.856 -7.158 20.307 1.00 87.19 159 SER A C 1
ATOM 1255 O O . SER A 1 159 ? -18.683 -7.281 20.645 1.00 87.19 159 SER A O 1
ATOM 1257 N N . ARG A 1 160 ? -20.859 -7.678 21.030 1.00 86.56 160 ARG A N 1
ATOM 1258 C CA . ARG A 1 160 ? -20.656 -8.508 22.233 1.00 86.56 160 ARG A CA 1
ATOM 1259 C C . ARG A 1 160 ? -20.117 -9.894 21.899 1.00 86.56 160 ARG A C 1
ATOM 1261 O O . ARG A 1 160 ? -19.369 -10.467 22.691 1.00 86.56 160 ARG A O 1
ATOM 1268 N N . ASP A 1 161 ? -20.476 -10.386 20.720 1.00 88.50 161 ASP A N 1
ATOM 1269 C CA . ASP A 1 161 ? -20.156 -11.733 20.260 1.00 88.50 161 ASP A CA 1
ATOM 1270 C C . ASP A 1 161 ? -18.750 -11.800 19.655 1.00 88.50 161 ASP A C 1
ATOM 1272 O O . ASP A 1 161 ? -18.256 -12.885 19.370 1.00 88.50 161 ASP A O 1
ATOM 1276 N N . ILE A 1 162 ? -18.086 -10.654 19.464 1.00 89.31 162 ILE A N 1
ATOM 1277 C CA . ILE A 1 162 ? -16.757 -10.563 18.862 1.00 89.31 162 ILE A CA 1
ATOM 1278 C C . ILE A 1 162 ? -15.687 -10.549 19.951 1.00 89.31 162 ILE A C 1
ATOM 1280 O O . ILE A 1 162 ? -15.712 -9.735 20.877 1.00 89.31 162 ILE A O 1
ATOM 1284 N N . LYS A 1 163 ? -14.698 -11.427 19.804 1.00 88.31 163 LYS A N 1
ATOM 1285 C CA . LYS A 1 163 ? -13.497 -11.485 20.634 1.00 88.31 163 LYS A CA 1
ATOM 1286 C C . LYS A 1 163 ? -12.259 -11.320 19.773 1.00 88.31 163 LYS A C 1
ATOM 1288 O O . LYS A 1 163 ? -12.198 -11.821 18.653 1.00 88.31 163 LYS A O 1
ATOM 1293 N N . THR A 1 164 ? -11.262 -10.636 20.316 1.00 87.12 164 THR A N 1
ATOM 1294 C CA . THR A 1 164 ? -9.974 -10.473 19.648 1.00 87.12 164 THR A CA 1
ATOM 1295 C C . THR A 1 164 ? -9.029 -11.590 20.081 1.00 87.12 164 THR A C 1
ATOM 1297 O O . THR A 1 164 ? -8.842 -11.829 21.272 1.00 87.12 164 THR A O 1
ATOM 1300 N N . TYR A 1 165 ? -8.423 -12.271 19.114 1.00 83.94 165 TYR A N 1
ATOM 1301 C CA . TYR A 1 165 ? -7.351 -13.240 19.294 1.00 83.94 165 TYR A CA 1
ATOM 1302 C C . TYR A 1 165 ? -6.036 -12.641 18.779 1.00 83.94 165 TYR A C 1
ATOM 1304 O O . TYR A 1 165 ? -5.975 -12.137 17.653 1.00 83.94 165 TYR A O 1
ATOM 1312 N N . LYS A 1 166 ? -4.980 -12.683 19.606 1.00 83.25 166 LYS A N 1
ATOM 1313 C CA . LYS A 1 166 ? -3.645 -12.120 19.299 1.00 83.25 166 LYS A CA 1
ATOM 1314 C C . LYS A 1 166 ? -3.699 -10.693 18.730 1.00 83.25 166 LYS A C 1
ATOM 1316 O O . LYS A 1 166 ? -3.030 -10.398 17.739 1.00 83.25 166 LYS A O 1
ATOM 1321 N N . ASP A 1 167 ? -4.578 -9.863 19.290 1.00 76.81 167 ASP A N 1
ATOM 1322 C CA . ASP A 1 167 ? -4.727 -8.427 18.998 1.00 76.81 167 ASP A CA 1
ATOM 1323 C C . ASP A 1 167 ? -4.968 -8.038 17.524 1.00 76.81 167 ASP A C 1
ATOM 1325 O O . ASP A 1 167 ? -4.935 -6.864 17.169 1.00 76.81 167 ASP A O 1
ATOM 1329 N N . SER A 1 168 ? -5.235 -9.007 16.646 1.00 81.62 168 SER A N 1
ATOM 1330 C CA . SER A 1 168 ? -5.299 -8.791 15.192 1.00 81.62 168 SER A CA 1
ATOM 1331 C C . SER A 1 168 ? -6.365 -9.624 14.487 1.00 81.62 168 SER A C 1
ATOM 1333 O O . SER A 1 168 ? -6.768 -9.290 13.373 1.00 81.62 168 SER A O 1
ATOM 1335 N N . GLN A 1 169 ? -6.838 -10.700 15.116 1.00 85.94 169 GLN A N 1
ATOM 1336 C CA . GLN A 1 169 ? -7.870 -11.569 14.563 1.00 85.94 169 GLN A CA 1
ATOM 1337 C C . GLN A 1 169 ? -9.155 -11.381 15.355 1.00 85.94 169 GLN A C 1
ATOM 1339 O O . GLN A 1 169 ? -9.144 -11.457 16.579 1.00 85.94 169 GLN A O 1
ATOM 1344 N N . TYR A 1 170 ? -10.262 -11.144 14.661 1.00 88.25 170 TYR A N 1
ATOM 1345 C CA . TYR A 1 170 ? -11.578 -11.026 15.276 1.00 88.25 170 TYR A CA 1
ATOM 1346 C C . TYR A 1 170 ? -12.341 -12.326 15.054 1.00 88.25 170 TYR A C 1
ATOM 1348 O O . TYR A 1 170 ? -12.544 -12.744 13.914 1.00 88.25 170 TYR A O 1
ATOM 1356 N N . CYS A 1 171 ? -12.757 -12.958 16.143 1.00 88.38 171 CYS A N 1
ATOM 1357 C CA . CYS A 1 171 ? -13.512 -14.201 16.138 1.00 88.38 171 CYS A CA 1
ATOM 1358 C C . CYS A 1 171 ? -14.915 -13.946 16.685 1.00 88.38 171 CYS A C 1
ATOM 1360 O O . CYS A 1 171 ? -15.076 -13.200 17.649 1.00 88.38 171 CYS A O 1
ATOM 1362 N N . VAL A 1 172 ? -15.920 -14.582 16.088 1.00 90.50 172 VAL A N 1
ATOM 1363 C CA . VAL A 1 172 ? -17.299 -14.552 16.589 1.00 90.50 172 VAL A CA 1
ATOM 1364 C C . VAL A 1 172 ? -17.526 -15.780 17.473 1.00 90.50 172 VAL A C 1
ATOM 1366 O O . VAL A 1 172 ? -17.255 -16.902 17.053 1.00 90.50 172 VAL A O 1
ATOM 1369 N N . CYS A 1 173 ? -18.002 -15.566 18.698 1.00 87.38 173 CYS A N 1
ATOM 1370 C CA . CYS A 1 173 ? -18.238 -16.594 19.714 1.00 87.38 173 CYS A CA 1
ATOM 1371 C C . CYS A 1 173 ? -19.721 -16.975 19.871 1.00 87.38 173 CYS A C 1
ATOM 1373 O O . CYS A 1 173 ? -20.062 -17.681 20.815 1.00 87.38 173 CYS A O 1
ATOM 1375 N N . ASP A 1 174 ? -20.595 -16.524 18.968 1.00 86.44 174 ASP A N 1
ATOM 1376 C CA . ASP A 1 174 ? -22.005 -16.921 18.925 1.00 86.44 174 ASP A CA 1
ATOM 1377 C C . ASP A 1 174 ? -22.174 -18.223 18.112 1.00 86.44 174 ASP A C 1
ATOM 1379 O O . ASP A 1 174 ? -21.893 -18.224 16.910 1.00 86.44 174 ASP A O 1
ATOM 1383 N N . PRO A 1 175 ? -22.649 -19.334 18.711 1.00 84.88 175 PRO A N 1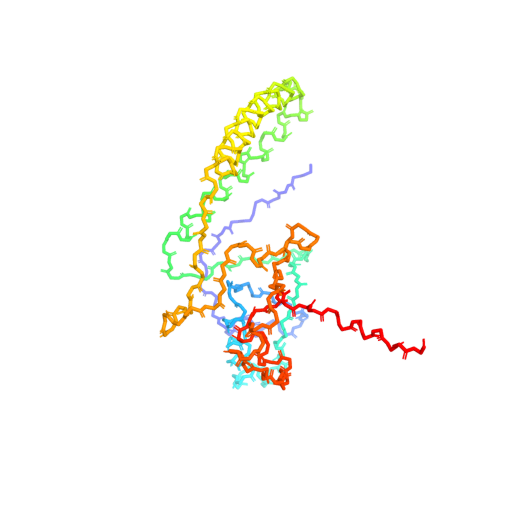
ATOM 1384 C CA . PRO A 1 175 ? -22.914 -20.575 17.986 1.00 84.88 175 PRO A CA 1
ATOM 1385 C C . PRO A 1 175 ? -23.932 -20.413 16.849 1.00 84.88 175 PRO A C 1
ATOM 1387 O O . PRO A 1 175 ? -23.821 -21.091 15.826 1.00 84.88 175 PRO A O 1
ATOM 1390 N N . LEU A 1 176 ? -24.899 -19.497 16.985 1.00 85.50 176 LEU A N 1
ATOM 1391 C CA . LEU A 1 176 ? -25.921 -19.254 15.962 1.00 85.50 176 LEU A CA 1
ATOM 1392 C C . LEU A 1 176 ? -25.337 -18.601 14.709 1.00 85.50 176 LEU A C 1
ATOM 1394 O O . LEU A 1 176 ? -25.923 -18.723 13.632 1.00 85.50 176 LEU A O 1
ATOM 1398 N N . PHE A 1 177 ? -24.170 -17.966 14.810 1.00 86.88 177 PHE A N 1
ATOM 1399 C CA . PHE A 1 177 ? -23.480 -17.380 13.666 1.00 86.88 177 PHE A CA 1
ATOM 1400 C C . PHE A 1 177 ? -23.214 -18.419 12.571 1.00 86.88 177 PHE A C 1
ATOM 1402 O O . PHE A 1 177 ? -23.458 -18.152 11.395 1.00 86.88 177 PHE A O 1
ATOM 1409 N N . TRP A 1 178 ? -22.802 -19.630 12.957 1.00 83.25 178 TRP A N 1
ATOM 1410 C CA . TRP A 1 178 ? -22.460 -20.714 12.029 1.00 83.25 178 TRP A CA 1
ATOM 1411 C C . TRP A 1 178 ? -23.661 -21.239 11.241 1.00 83.25 178 TRP A C 1
ATOM 1413 O O . TRP A 1 178 ? -23.488 -21.749 10.142 1.00 83.25 178 TRP A O 1
ATOM 1423 N N . THR A 1 179 ? -24.882 -21.049 11.746 1.00 84.25 179 THR A N 1
ATOM 1424 C CA . THR A 1 179 ? -26.111 -21.405 11.012 1.00 84.25 179 THR A CA 1
ATOM 1425 C C . THR A 1 179 ? -26.439 -20.426 9.881 1.00 84.25 179 THR A C 1
ATOM 1427 O O . THR A 1 179 ? -27.202 -20.757 8.979 1.00 84.25 179 THR A O 1
ATOM 1430 N N . ARG A 1 180 ? -25.863 -19.215 9.916 1.00 81.88 180 ARG A N 1
ATOM 1431 C CA . ARG A 1 180 ? -26.126 -18.128 8.957 1.00 81.88 180 ARG A CA 1
ATOM 1432 C C . ARG A 1 180 ? -25.066 -18.016 7.865 1.00 81.88 180 ARG A C 1
ATOM 1434 O O . ARG A 1 180 ? -25.213 -17.195 6.961 1.00 81.88 180 ARG A O 1
ATOM 1441 N N . ILE A 1 181 ? -23.994 -18.800 7.956 1.00 83.88 181 ILE A N 1
ATOM 1442 C CA . ILE A 1 181 ? -22.882 -18.776 7.009 1.00 83.88 181 ILE A CA 1
ATOM 1443 C C . ILE A 1 181 ? -22.727 -20.131 6.328 1.00 83.88 181 ILE A C 1
ATOM 1445 O O . ILE A 1 181 ? -22.990 -21.177 6.910 1.00 83.88 181 ILE A O 1
ATOM 1449 N N . CYS A 1 182 ? -22.278 -20.101 5.078 1.00 81.31 182 CYS A N 1
ATOM 1450 C CA . CYS A 1 182 ? -21.916 -21.297 4.336 1.00 81.31 182 CYS A CA 1
ATOM 1451 C C . CYS A 1 182 ? -20.391 -21.360 4.238 1.00 81.31 182 CYS A C 1
ATOM 1453 O O . CYS A 1 182 ? -19.754 -20.404 3.786 1.00 81.31 182 CYS A O 1
ATOM 1455 N N . SER A 1 183 ? -19.807 -22.468 4.688 1.00 79.75 183 SER A N 1
ATOM 1456 C CA . SER A 1 183 ? -18.391 -22.750 4.481 1.00 79.75 183 SER A CA 1
ATOM 1457 C C . SER A 1 183 ? -18.202 -23.289 3.067 1.00 79.75 183 SER A C 1
ATOM 1459 O O . SER A 1 183 ? -18.610 -24.404 2.763 1.00 79.75 183 SER A O 1
ATOM 1461 N N . GLU A 1 184 ? -17.590 -22.491 2.200 1.00 79.25 184 GLU A N 1
ATOM 1462 C CA . GLU A 1 184 ? -17.124 -22.948 0.892 1.00 79.25 184 GLU A CA 1
ATOM 1463 C C . GLU A 1 184 ? -15.674 -23.421 1.047 1.00 79.25 184 GLU A C 1
ATOM 1465 O O . GLU A 1 184 ? -14.826 -22.681 1.563 1.00 79.25 184 GLU A O 1
ATOM 1470 N N . GLU A 1 185 ? -15.375 -24.650 0.624 1.00 76.31 185 GLU A N 1
ATOM 1471 C CA . GLU A 1 185 ? -13.991 -25.106 0.567 1.00 76.31 185 GLU A CA 1
ATOM 1472 C C . GLU A 1 185 ? -13.211 -24.230 -0.412 1.00 76.31 185 GLU A C 1
ATOM 1474 O O . GLU A 1 185 ? -13.617 -23.990 -1.550 1.00 76.31 185 GLU A O 1
ATOM 1479 N N . LEU A 1 186 ? -12.059 -23.737 0.035 1.00 64.56 186 LEU A N 1
ATOM 1480 C CA . LEU A 1 186 ? -11.161 -22.971 -0.816 1.00 64.56 186 LEU A CA 1
ATOM 1481 C C . LEU A 1 186 ? -10.424 -23.942 -1.743 1.00 64.56 186 LEU A C 1
ATOM 1483 O O . LEU A 1 186 ? -9.259 -24.265 -1.506 1.00 64.56 186 LEU A O 1
ATOM 1487 N N . SER A 1 187 ? -11.105 -24.419 -2.785 1.00 55.78 187 SER A N 1
ATOM 1488 C CA . SER A 1 187 ? -10.477 -25.188 -3.852 1.00 55.78 187 SER A CA 1
ATOM 1489 C C . SER A 1 187 ? -9.531 -24.258 -4.610 1.00 55.78 187 SER A C 1
ATOM 1491 O O . SER A 1 187 ? -9.966 -23.281 -5.221 1.00 55.78 187 SER A O 1
ATOM 1493 N N . ASP A 1 188 ? -8.242 -24.573 -4.551 1.00 60.12 188 ASP A N 1
ATOM 1494 C CA . ASP A 1 188 ? -7.110 -23.913 -5.205 1.00 60.12 188 ASP A CA 1
ATOM 1495 C C . ASP A 1 188 ? -6.545 -22.611 -4.598 1.00 60.12 188 ASP A C 1
ATOM 1497 O O . ASP A 1 188 ? -7.234 -21.650 -4.246 1.00 60.12 188 ASP A O 1
ATOM 1501 N N . ASN A 1 189 ? -5.207 -22.551 -4.551 1.00 56.16 189 ASN A N 1
ATOM 1502 C CA . ASN A 1 189 ? -4.436 -21.385 -4.094 1.00 56.16 189 ASN A CA 1
ATOM 1503 C C . ASN A 1 189 ? -4.680 -20.127 -4.953 1.00 56.16 189 ASN A C 1
ATOM 1505 O O . ASN A 1 189 ? -4.552 -19.015 -4.442 1.00 56.16 189 ASN A O 1
ATOM 1509 N N . LYS A 1 190 ? -5.068 -20.284 -6.229 1.00 53.38 190 LYS A N 1
ATOM 1510 C CA . LYS A 1 190 ? -5.427 -19.165 -7.122 1.00 53.38 190 LYS A CA 1
ATOM 1511 C C . LYS A 1 190 ? -6.697 -18.442 -6.662 1.00 53.38 190 LYS A C 1
ATOM 1513 O O . LYS A 1 190 ? -6.697 -17.220 -6.551 1.00 53.38 190 LYS A O 1
ATOM 1518 N N . SER A 1 191 ? -7.729 -19.197 -6.288 1.00 53.94 191 SER A N 1
ATOM 1519 C CA . SER A 1 191 ? -9.024 -18.701 -5.798 1.00 53.94 191 SER A CA 1
ATOM 1520 C C . SER A 1 191 ? -8.876 -17.869 -4.522 1.00 53.94 191 SER A C 1
ATOM 1522 O O . SER A 1 191 ? -9.605 -16.902 -4.300 1.00 53.94 191 SER A O 1
ATOM 1524 N N . ARG A 1 192 ? -7.902 -18.232 -3.675 1.00 52.25 192 ARG A N 1
ATOM 1525 C CA . ARG A 1 192 ? -7.609 -17.562 -2.398 1.00 52.25 192 ARG A CA 1
ATOM 1526 C C . ARG A 1 192 ? -6.987 -16.186 -2.589 1.00 52.25 192 ARG A C 1
ATOM 1528 O O . ARG A 1 192 ? -7.428 -15.234 -1.948 1.00 52.25 192 ARG A O 1
ATOM 1535 N N . GLU A 1 193 ? -5.985 -16.072 -3.460 1.00 52.84 193 GLU A N 1
ATOM 1536 C CA . GLU A 1 193 ? -5.351 -14.781 -3.750 1.00 52.84 193 GLU A CA 1
ATOM 1537 C C . GLU A 1 193 ? -6.297 -13.832 -4.493 1.00 52.84 193 GLU A C 1
ATOM 1539 O O . GLU A 1 193 ? -6.263 -12.628 -4.238 1.00 52.84 193 GLU A O 1
ATOM 1544 N N . GLU A 1 194 ? -7.167 -14.363 -5.356 1.00 55.44 194 GLU A N 1
ATOM 1545 C CA . GLU A 1 194 ? -8.165 -13.581 -6.091 1.00 55.44 194 GLU A CA 1
ATOM 1546 C C . GLU A 1 194 ? -9.317 -13.086 -5.201 1.00 55.44 194 GLU A C 1
ATOM 1548 O O . GLU A 1 194 ? -9.704 -11.924 -5.322 1.00 55.44 194 GLU A O 1
ATOM 1553 N N . LYS A 1 195 ? -9.846 -13.918 -4.285 1.00 51.56 195 LYS A N 1
ATOM 1554 C CA . LYS A 1 195 ? -10.972 -13.537 -3.404 1.00 51.56 195 LYS A CA 1
ATOM 1555 C C . LYS A 1 195 ? -10.542 -12.762 -2.144 1.00 51.56 195 LYS A C 1
ATOM 1557 O O . LYS A 1 195 ? -11.271 -11.869 -1.723 1.00 51.56 195 LYS A O 1
ATOM 1562 N N . TYR A 1 196 ? -9.393 -13.080 -1.535 1.00 55.75 196 TYR A N 1
ATOM 1563 C CA . TYR A 1 196 ? -9.025 -12.589 -0.190 1.00 55.75 196 TYR A CA 1
ATOM 1564 C C . TYR A 1 196 ? -7.637 -11.933 -0.100 1.00 55.75 196 TYR A C 1
ATOM 1566 O O . TYR A 1 196 ? -7.240 -11.459 0.967 1.00 55.75 196 TYR A O 1
ATOM 1574 N N . GLY A 1 197 ? -6.885 -11.883 -1.204 1.00 51.53 197 GLY A N 1
ATOM 1575 C CA . GLY A 1 197 ? -5.506 -11.400 -1.210 1.00 51.53 197 GLY A CA 1
ATOM 1576 C C . GLY A 1 197 ? -4.531 -12.333 -0.473 1.00 51.53 197 GLY A C 1
ATOM 1577 O O . GLY A 1 197 ? -4.905 -13.271 0.226 1.00 51.53 197 GLY A O 1
ATOM 1578 N N . ALA A 1 198 ? -3.230 -12.074 -0.614 1.00 48.16 198 ALA A N 1
ATOM 1579 C CA . ALA A 1 198 ? -2.164 -12.963 -0.127 1.00 48.16 198 ALA A CA 1
ATOM 1580 C C . ALA A 1 198 ? -2.015 -13.045 1.415 1.00 48.16 198 ALA A C 1
ATOM 1582 O O . ALA A 1 198 ? -1.110 -13.717 1.909 1.00 48.16 198 ALA A O 1
ATOM 1583 N N . VAL A 1 199 ? -2.855 -12.343 2.184 1.00 41.16 199 VAL A N 1
ATOM 1584 C CA . VAL A 1 199 ? -2.681 -12.137 3.636 1.00 41.16 199 VAL A CA 1
ATOM 1585 C C . VAL A 1 199 ? -3.329 -13.251 4.472 1.00 41.16 199 VAL A C 1
ATOM 1587 O O . VAL A 1 199 ? -2.891 -13.520 5.588 1.00 41.16 199 VAL A O 1
ATOM 1590 N N . ALA A 1 200 ? -4.305 -13.985 3.932 1.00 37.97 200 ALA A N 1
ATOM 1591 C CA . ALA A 1 200 ? -5.022 -15.030 4.667 1.00 37.97 200 ALA A CA 1
ATOM 1592 C C . ALA A 1 200 ? -4.308 -16.401 4.626 1.00 37.97 200 ALA A C 1
ATOM 1594 O O . ALA A 1 200 ? -4.852 -17.408 4.157 1.00 37.97 200 ALA A O 1
ATOM 1595 N N . LYS A 1 201 ? -3.074 -16.471 5.143 1.00 38.62 201 LYS A N 1
ATOM 1596 C CA . LYS A 1 201 ? -2.462 -17.749 5.549 1.00 38.62 201 LYS A CA 1
ATOM 1597 C C . LYS A 1 201 ? -2.973 -18.125 6.941 1.00 38.62 201 LYS A C 1
ATOM 1599 O O . LYS A 1 201 ? -2.292 -17.926 7.941 1.00 38.62 201 LYS A O 1
ATOM 1604 N N . VAL A 1 202 ? -4.170 -18.702 7.006 1.00 39.81 202 VAL A N 1
ATOM 1605 C CA . VAL A 1 202 ? -4.580 -19.464 8.192 1.00 39.81 202 VAL A CA 1
ATOM 1606 C C . VAL A 1 202 ? -3.727 -20.732 8.207 1.00 39.81 202 VAL A C 1
ATOM 1608 O O . VAL A 1 202 ? -3.851 -21.575 7.319 1.00 39.81 202 VAL A O 1
ATOM 1611 N N . ARG A 1 203 ? -2.790 -20.833 9.157 1.00 34.94 203 ARG A N 1
ATOM 1612 C CA . ARG A 1 203 ? -2.085 -22.090 9.429 1.00 34.94 203 ARG A CA 1
ATOM 1613 C C . ARG A 1 203 ? -3.121 -23.073 9.965 1.00 34.94 203 ARG A C 1
ATOM 1615 O O . ARG A 1 203 ? -3.645 -22.872 11.054 1.00 34.94 203 ARG A O 1
ATOM 1622 N N . SER A 1 204 ? -3.404 -24.121 9.205 1.00 36.22 204 SER A N 1
ATOM 1623 C CA . SER A 1 204 ? -4.178 -25.268 9.664 1.00 36.22 204 SER A CA 1
ATOM 1624 C C . SER A 1 204 ? -3.357 -26.035 10.703 1.00 36.22 204 SER A C 1
ATOM 1626 O O . SER A 1 204 ? -2.532 -26.875 10.351 1.00 36.22 204 SER A O 1
ATOM 1628 N N . HIS A 1 205 ? -3.530 -25.704 11.981 1.00 33.69 205 HIS A N 1
ATOM 1629 C CA . HIS A 1 205 ? -3.188 -26.610 13.073 1.00 33.69 205 HIS A CA 1
ATOM 1630 C C . HIS A 1 205 ? -4.473 -27.339 13.450 1.00 33.69 205 HIS A C 1
ATOM 1632 O O . HIS A 1 205 ? -5.300 -26.825 14.197 1.00 33.69 205 HIS A O 1
ATOM 1638 N N . TRP A 1 206 ? -4.665 -28.512 12.855 1.00 31.12 206 TRP A N 1
ATOM 1639 C CA . TRP A 1 206 ? -5.638 -29.472 13.346 1.00 31.12 206 TRP A CA 1
ATOM 1640 C C . TRP A 1 206 ? -5.047 -30.082 14.617 1.00 31.12 206 TRP A C 1
ATOM 1642 O O . TRP A 1 206 ? -4.016 -30.747 14.552 1.00 31.12 206 TRP A O 1
ATOM 1652 N N . ILE A 1 207 ? -5.655 -29.813 15.772 1.00 33.34 207 ILE A N 1
ATOM 1653 C CA . ILE A 1 207 ? -5.407 -30.600 16.980 1.00 33.34 207 ILE A CA 1
ATOM 1654 C C . ILE A 1 207 ? -6.359 -31.788 16.883 1.00 33.34 207 ILE A C 1
ATOM 1656 O O . ILE A 1 207 ? -7.559 -31.651 17.112 1.00 33.34 207 ILE A O 1
ATOM 1660 N N . SER A 1 208 ? -5.834 -32.939 16.470 1.00 33.12 208 SER A N 1
ATOM 1661 C CA . SER A 1 208 ? -6.505 -34.220 16.657 1.00 33.12 208 SER A CA 1
ATOM 1662 C C . SER A 1 208 ? -6.559 -34.500 18.157 1.00 33.12 208 SER A C 1
ATOM 1664 O O . SER A 1 208 ? -5.524 -34.746 18.774 1.00 33.12 208 SER A O 1
ATOM 1666 N N . GLY A 1 209 ? -7.752 -34.402 18.741 1.00 32.66 209 GLY A N 1
ATOM 1667 C CA . GLY A 1 209 ? -8.013 -34.892 20.087 1.00 32.66 209 GLY A CA 1
ATOM 1668 C C . GLY A 1 209 ? -7.948 -36.417 20.107 1.00 32.66 209 GLY A C 1
ATOM 1669 O O . GLY A 1 209 ? -8.559 -37.081 19.269 1.00 32.66 209 GLY A O 1
ATOM 1670 N N . SER A 1 210 ? -7.180 -36.948 21.049 1.00 28.64 210 SER A N 1
ATOM 1671 C CA . SER A 1 210 ? -7.340 -38.281 21.631 1.00 28.64 210 SER A CA 1
ATOM 1672 C C . SER A 1 210 ? -7.596 -38.087 23.116 1.00 28.64 210 SER A C 1
ATOM 1674 O O . SER A 1 210 ? -6.989 -37.140 23.670 1.00 28.64 210 SER A O 1
#

Foldseek 3Di:
DDDDDDDDDPDPDDPVNVLVPLPDPDDDDDDDPDPVVLVVVQVVQCPDPVCVVVVHHDDDDPDDDPDDPDDDDDDDPDVVVVVVVVVVVVVVVVVVVVVVCVVVVVDPVVVVVVVVVVVVVVVVVVVVVVVVVVVVVVVVVPDKAFDADPPPRHTQDIPVQWDDDPNPDIDGNDPVNVVVDDDDPPPDPVSCCVPPNPPPPPPPPDDDDD

Organism: Heligmosomoides polygyrus (NCBI:txid6339)

pLDDT: mean 72.82, std 19.09, range [26.2, 94.38]